Protein AF-A0AAQ3KSH5-F1 (afdb_monomer)

InterPro domains:
  IPR006564 Zinc finger, PMZ-type [SM00575] (109-136)
  IPR007527 Zinc finger, SWIM-type [PF04434] (90-127)
  IPR007527 Zinc finger, SWIM-type [PS50966] (93-134)

Sequence (208 aa):
MDSFKVLDPSLAWMEIDQGYGLTLISDQQKTRGKPSIDILEDIRRMLMARMQDKRELILKSNDTICPNIRKKLKENNKKIRYFHVTLAGNMKFEVQELDKTNVVNLMGRTCSCQHWDLFGIPCKHVISCISWLKEEPNQYIDNYSKRDAYLKTYELLLQPLTVKDTWPEVKGPHVLPPPVRRCSVGQRKKEEETCMKMIVERDYLEET

Mean predicted aligned error: 14.38 Å

Organism: NCBI:txid4628

Solvent-accessible surface area (backbone atoms only — not comparable to full-atom values): 12746 Å² total; per-residue (Å²): 141,79,84,78,73,80,73,66,69,71,67,68,54,54,79,78,41,82,78,56,61,60,56,55,57,57,49,58,61,74,48,68,86,58,59,72,67,58,51,51,50,51,52,49,53,53,51,38,52,49,48,49,53,57,46,50,57,53,68,74,42,90,58,74,46,40,68,70,57,53,50,50,47,55,55,29,64,64,61,34,80,71,49,49,78,45,80,77,52,92,61,26,32,42,34,32,53,83,95,42,78,38,49,33,29,65,79,78,54,38,36,70,82,44,50,26,61,74,66,36,42,66,39,45,67,49,46,42,53,33,56,72,72,70,52,68,70,76,77,66,42,41,69,74,60,23,38,70,45,48,50,62,74,54,59,78,71,74,75,87,79,76,63,77,92,74,57,79,86,74,96,64,85,80,85,71,77,78,83,81,72,81,67,56,84,79,53,51,63,58,51,53,55,50,51,52,50,54,51,56,56,50,56,58,65,75,77,111

pLDDT: mean 76.43, std 20.03, range [29.89, 97.12]

Nearest PDB structures (foldseek):
  6cn7-assembly4_G  TM=5.764E-01  e=2.149E+00  Klebsiella pneumoniae
  6cn7-assembly2_D  TM=5.689E-01  e=2.575E+00  Klebsiella pneumoniae
  6cn7-assembly2_B  TM=5.683E-01  e=2.906E+00  Klebsiella pneumoniae
  6cn7-assembly3_F  TM=5.527E-01  e=3.699E+00  Klebsiella pneumoniae
  4yom-assembly1_A  TM=5.152E-01  e=3.699E+00  Mus musculus

Foldseek 3Di:
DDPPPPPDPVVVVCVLCVPVVVVVVVVVVVCVPDDPVVVVVVVLVVVLVVLVVLLVQLVVDPDQFRPSLVVQLVVLVVQLPQWDWDDPDQQWIWIDDPPDIKIDRQVVQDIRVCPCVVQQRDGSRSSNSCVVVVHDSVVSHDPCRTSVVSCVVSVDGRDDDDDPVPDDDDPDDDDDDDPDDPDDPVVVVVVVVVVVVVVVVVVVVVVD

Structure (mmCIF, N/CA/C/O backbone):
data_AF-A0AAQ3KSH5-F1
#
_en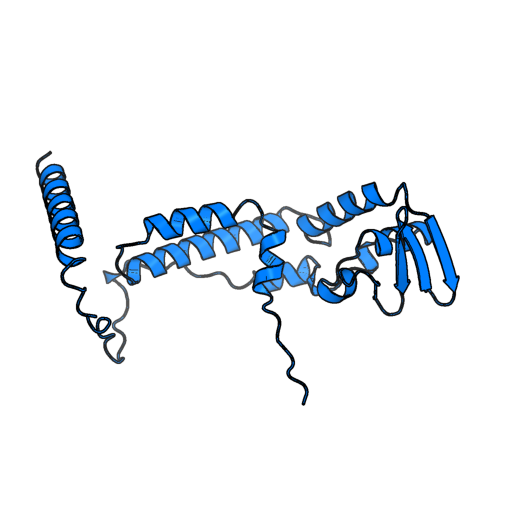try.id   AF-A0AAQ3KSH5-F1
#
loop_
_atom_site.group_PDB
_atom_site.id
_atom_site.type_symbol
_atom_site.label_atom_id
_atom_site.label_alt_id
_atom_site.label_comp_id
_atom_site.label_asym_id
_atom_site.label_entity_id
_atom_site.label_seq_id
_atom_site.pdbx_PDB_ins_code
_atom_site.Cartn_x
_atom_site.Cartn_y
_atom_site.Cartn_z
_atom_site.occupancy
_atom_site.B_iso_or_equiv
_atom_site.auth_seq_id
_atom_site.auth_comp_id
_atom_site.auth_asym_id
_atom_site.auth_atom_id
_atom_site.pdbx_PDB_model_num
ATOM 1 N N . MET A 1 1 ? -19.866 -24.172 -15.029 1.00 33.66 1 MET A N 1
ATOM 2 C CA . MET A 1 1 ? -18.740 -24.400 -14.106 1.00 33.66 1 MET A CA 1
ATOM 3 C C . MET A 1 1 ? -17.915 -23.140 -14.149 1.00 33.66 1 MET A C 1
ATOM 5 O O . MET A 1 1 ? -17.216 -22.976 -15.122 1.00 33.66 1 MET A O 1
ATOM 9 N N . ASP A 1 2 ? -18.090 -22.239 -13.188 1.00 30.06 2 ASP A N 1
ATOM 10 C CA . ASP A 1 2 ? -17.116 -21.185 -12.888 1.00 30.06 2 ASP A CA 1
ATOM 11 C C . ASP A 1 2 ? -17.418 -20.699 -11.476 1.00 30.06 2 ASP A C 1
ATOM 13 O O . ASP A 1 2 ? -18.191 -19.779 -11.220 1.00 30.06 2 ASP A O 1
ATOM 17 N N . SER A 1 3 ? -16.866 -21.444 -10.524 1.00 29.89 3 SER A N 1
ATOM 18 C CA . SER A 1 3 ? -16.818 -21.060 -9.126 1.00 29.89 3 SER A CA 1
ATOM 19 C C . SER A 1 3 ? -15.845 -19.889 -8.995 1.00 29.89 3 SER A C 1
ATOM 21 O O . SER A 1 3 ? -14.646 -20.098 -8.798 1.00 29.89 3 SER A O 1
ATOM 23 N N . PHE A 1 4 ? -16.357 -18.664 -9.110 1.00 30.22 4 PHE A N 1
ATOM 24 C CA . PHE A 1 4 ? -15.683 -17.471 -8.609 1.00 30.22 4 PHE A CA 1
ATOM 25 C C . PHE A 1 4 ? -15.472 -17.660 -7.105 1.00 30.22 4 PHE A C 1
ATOM 27 O O . PHE A 1 4 ? -16.358 -17.420 -6.285 1.00 30.22 4 PHE A O 1
ATOM 34 N N . LYS A 1 5 ? -14.293 -18.162 -6.734 1.00 34.97 5 LYS A N 1
ATOM 35 C CA . LYS A 1 5 ? -13.821 -18.092 -5.358 1.00 34.97 5 LYS A CA 1
ATOM 36 C C . LYS A 1 5 ? -13.561 -16.617 -5.088 1.00 34.97 5 LYS A C 1
ATOM 38 O O . LYS A 1 5 ? -12.536 -16.084 -5.500 1.00 34.97 5 LYS A O 1
ATOM 43 N N . VAL A 1 6 ? -14.518 -15.963 -4.436 1.00 34.19 6 VAL A N 1
ATOM 44 C CA . VAL A 1 6 ? -14.297 -14.691 -3.750 1.00 34.19 6 VAL A CA 1
ATOM 45 C C . VAL A 1 6 ? -13.235 -14.981 -2.693 1.00 34.19 6 VAL A C 1
ATOM 47 O O . VAL A 1 6 ? -13.531 -15.517 -1.628 1.00 34.19 6 VAL A O 1
ATOM 50 N N . LEU A 1 7 ? -11.971 -14.762 -3.052 1.00 36.25 7 LEU A N 1
ATOM 51 C CA . LEU A 1 7 ? -10.861 -14.840 -2.117 1.00 36.25 7 LEU A CA 1
ATOM 52 C C . LEU A 1 7 ? -11.009 -13.662 -1.160 1.00 36.25 7 LEU A C 1
ATOM 54 O O . LEU A 1 7 ? -11.034 -12.506 -1.577 1.00 36.25 7 LEU A O 1
ATOM 58 N N . ASP A 1 8 ? -11.188 -14.013 0.108 1.00 33.94 8 ASP A N 1
ATOM 59 C CA . ASP A 1 8 ? -11.454 -13.125 1.228 1.00 33.94 8 ASP A CA 1
ATOM 60 C C . ASP A 1 8 ? -10.460 -11.943 1.269 1.00 33.94 8 ASP A C 1
ATOM 62 O O . ASP A 1 8 ? -9.268 -12.146 1.534 1.00 33.94 8 ASP A O 1
ATOM 66 N N . PRO A 1 9 ? -10.929 -10.700 1.040 1.00 37.69 9 PRO A N 1
ATOM 67 C CA . PRO A 1 9 ? -10.100 -9.502 1.123 1.00 37.69 9 PRO A CA 1
ATOM 68 C C . PRO A 1 9 ? -9.451 -9.296 2.499 1.00 37.69 9 PRO A C 1
ATOM 70 O O . PRO A 1 9 ? -8.500 -8.522 2.601 1.00 37.69 9 PRO A O 1
ATOM 73 N N . SER A 1 10 ? -9.918 -9.974 3.557 1.00 36.38 10 SER A N 1
ATOM 74 C CA . SER A 1 10 ? -9.365 -9.862 4.913 1.00 36.38 10 SER A CA 1
ATOM 75 C C . SER A 1 10 ? -7.901 -10.318 5.019 1.00 36.38 10 SER A C 1
ATOM 77 O O . SER A 1 10 ? -7.138 -9.749 5.804 1.00 36.38 10 SER A O 1
ATOM 79 N N . LEU A 1 11 ? -7.471 -11.267 4.177 1.00 35.75 11 LEU A N 1
ATOM 80 C CA . LEU A 1 11 ? -6.109 -11.815 4.194 1.00 35.75 11 LEU A CA 1
ATOM 81 C C . LEU A 1 11 ? -5.071 -10.852 3.592 1.00 35.75 11 LEU A C 1
ATOM 83 O O . LEU A 1 11 ? -3.913 -10.857 4.002 1.00 35.75 11 LEU A O 1
ATOM 87 N N . ALA A 1 12 ? -5.487 -9.962 2.687 1.00 35.91 12 ALA A N 1
ATOM 88 C CA . ALA A 1 12 ? -4.621 -8.940 2.091 1.00 35.91 12 ALA A CA 1
ATOM 89 C C . ALA A 1 12 ? -4.289 -7.793 3.065 1.00 35.91 12 ALA A C 1
ATOM 91 O O . ALA A 1 12 ? -3.220 -7.182 2.987 1.00 35.91 12 ALA A O 1
ATOM 92 N N . TRP A 1 13 ? -5.187 -7.505 4.013 1.00 35.28 13 TRP A N 1
ATOM 93 C CA . TRP A 1 13 ? -4.980 -6.451 5.010 1.00 35.28 13 TRP A CA 1
ATOM 94 C C . TRP A 1 13 ? -4.009 -6.859 6.122 1.00 35.28 13 TRP A C 1
ATOM 96 O O . TRP A 1 13 ? -3.394 -5.987 6.740 1.00 35.28 13 TRP A O 1
ATOM 106 N N . MET A 1 14 ? -3.817 -8.163 6.350 1.00 33.12 14 MET A N 1
ATOM 107 C CA . MET A 1 14 ? -2.917 -8.671 7.391 1.00 33.12 14 MET A CA 1
ATOM 108 C C . MET A 1 14 ? -1.440 -8.336 7.126 1.00 33.12 14 MET A C 1
ATOM 110 O O . MET A 1 14 ? -0.701 -8.065 8.070 1.00 33.12 14 MET A O 1
ATOM 114 N N . GLU A 1 15 ? -1.001 -8.253 5.866 1.00 32.78 15 GLU A N 1
ATOM 115 C CA . GLU A 1 15 ? 0.404 -7.955 5.536 1.00 32.78 15 GLU A CA 1
ATOM 116 C C . GLU A 1 15 ? 0.782 -6.468 5.668 1.00 32.78 15 GLU A C 1
ATOM 118 O O . GLU A 1 15 ? 1.963 -6.122 5.657 1.00 32.78 15 GLU A O 1
ATOM 123 N N . ILE A 1 16 ? -0.198 -5.565 5.786 1.00 44.31 16 ILE A N 1
ATOM 124 C CA . ILE A 1 16 ? 0.034 -4.112 5.895 1.00 44.31 16 ILE A CA 1
ATOM 125 C C . ILE A 1 16 ? 0.037 -3.639 7.363 1.00 44.31 16 ILE A C 1
ATOM 127 O O . ILE A 1 16 ? 0.504 -2.537 7.649 1.00 44.31 16 ILE A O 1
ATOM 131 N N . ASP A 1 17 ? -0.410 -4.480 8.301 1.00 42.78 17 ASP A N 1
ATOM 132 C CA . ASP A 1 17 ? -0.664 -4.131 9.709 1.00 42.78 17 ASP A CA 1
ATOM 133 C C . ASP A 1 17 ? 0.160 -5.003 10.687 1.00 42.78 17 ASP A C 1
ATOM 135 O O . ASP A 1 17 ? -0.334 -5.426 11.733 1.00 42.78 17 ASP A O 1
ATOM 139 N N . GLN A 1 18 ? 1.439 -5.266 10.372 1.00 40.50 18 GLN A N 1
ATOM 140 C CA . GLN A 1 18 ? 2.325 -6.182 11.126 1.00 40.50 18 GLN A CA 1
ATOM 141 C C . GLN A 1 18 ? 2.498 -5.862 12.632 1.00 40.50 18 GLN A C 1
ATOM 143 O O . GLN A 1 18 ? 3.023 -6.695 13.364 1.00 40.50 18 GLN A O 1
ATOM 148 N N . GLY A 1 19 ? 2.036 -4.706 13.125 1.00 45.25 19 GLY A N 1
ATOM 149 C CA . GLY A 1 19 ? 2.044 -4.361 14.555 1.00 45.25 19 GLY A CA 1
ATOM 150 C C . GLY A 1 19 ? 0.750 -4.666 15.328 1.00 45.25 19 GLY A C 1
ATOM 151 O O . GLY A 1 19 ? 0.799 -4.778 16.547 1.00 45.25 19 GLY A O 1
ATOM 152 N N . TYR A 1 20 ? -0.398 -4.826 14.658 1.00 49.72 20 TYR A N 1
ATOM 153 C CA . TYR A 1 20 ? -1.720 -4.840 15.319 1.00 49.72 20 TYR A CA 1
ATOM 154 C C . TYR A 1 20 ? -2.395 -6.221 15.356 1.00 49.72 20 TYR A C 1
ATOM 156 O O . TYR A 1 20 ? -3.343 -6.434 16.108 1.00 49.72 20 TYR A O 1
ATOM 164 N N . GLY A 1 21 ? -1.916 -7.188 14.568 1.00 43.19 21 GLY A N 1
ATOM 165 C CA . GLY A 1 21 ? -2.408 -8.571 14.632 1.00 43.19 21 GLY A CA 1
ATOM 166 C C . GLY A 1 21 ? -2.037 -9.282 15.940 1.00 43.19 21 GLY A C 1
ATOM 167 O O . GLY A 1 21 ? -2.793 -10.117 16.427 1.00 43.19 21 GLY A O 1
ATOM 168 N N . LEU A 1 22 ? -0.902 -8.913 16.543 1.00 44.06 22 LEU A N 1
ATOM 169 C CA . LEU A 1 22 ? -0.414 -9.505 17.792 1.00 44.06 22 LEU A CA 1
ATOM 170 C C . LEU A 1 22 ? -1.217 -9.041 19.016 1.00 44.06 22 LEU A C 1
ATOM 172 O O . LEU A 1 22 ? -1.495 -9.861 19.888 1.00 44.06 22 LEU A O 1
ATOM 176 N N . THR A 1 23 ? -1.659 -7.777 19.052 1.00 47.28 23 THR A N 1
ATOM 177 C CA . THR A 1 23 ? -2.505 -7.253 20.139 1.00 47.28 23 THR A CA 1
ATOM 178 C C . THR A 1 23 ? -3.894 -7.893 20.132 1.00 47.28 23 THR A C 1
ATOM 180 O O . THR A 1 23 ? -4.409 -8.254 21.189 1.00 47.28 23 THR A O 1
ATOM 183 N N . LEU A 1 24 ? -4.457 -8.144 18.942 1.00 48.34 24 LEU A N 1
ATOM 184 C CA . LEU A 1 24 ? -5.747 -8.821 18.774 1.00 48.34 24 LEU A CA 1
ATOM 185 C C . LEU A 1 24 ? -5.728 -10.262 19.317 1.00 48.34 24 LEU A C 1
ATOM 187 O O . LEU A 1 24 ? -6.684 -10.699 19.952 1.00 48.34 24 LEU A O 1
ATOM 191 N N . ILE A 1 25 ? -4.636 -11.000 19.094 1.00 47.25 25 ILE A N 1
ATOM 192 C CA . ILE A 1 25 ? -4.493 -12.393 19.548 1.00 47.25 25 ILE A CA 1
ATOM 193 C C . ILE A 1 25 ? -4.274 -12.455 21.067 1.00 47.25 25 ILE A C 1
ATOM 195 O O . ILE A 1 25 ? -4.843 -13.323 21.732 1.00 47.25 25 ILE A O 1
ATOM 199 N N . SER A 1 26 ? -3.504 -11.523 21.642 1.00 48.56 26 SER A N 1
ATOM 200 C CA . SER A 1 26 ? -3.361 -11.420 23.101 1.00 48.56 26 SER A CA 1
ATOM 201 C C . SER A 1 26 ? -4.659 -10.990 23.798 1.00 48.56 26 SER A C 1
ATOM 203 O O . SER A 1 26 ? -4.972 -11.506 24.871 1.00 48.56 26 SER A O 1
ATOM 205 N N . ASP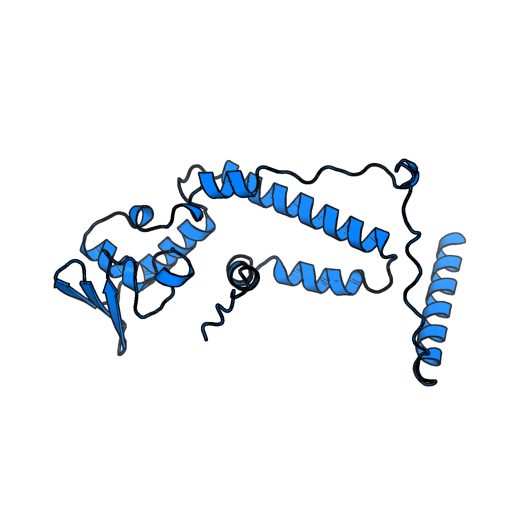 A 1 27 ? -5.465 -10.119 23.179 1.00 52.81 27 ASP A N 1
ATOM 206 C CA . ASP A 1 27 ? -6.772 -9.706 23.714 1.00 52.81 27 ASP A CA 1
ATOM 207 C C . ASP A 1 27 ? -7.837 -10.806 23.589 1.00 52.81 27 ASP A C 1
ATOM 209 O O . ASP A 1 27 ? -8.686 -10.968 24.471 1.00 52.81 27 ASP A O 1
ATOM 213 N N . GLN A 1 28 ? -7.761 -11.649 22.555 1.00 50.88 28 GLN A N 1
ATOM 214 C CA . GLN A 1 28 ? -8.621 -12.831 22.431 1.00 50.88 28 GLN A CA 1
ATOM 215 C C . GLN A 1 28 ? -8.419 -13.851 23.563 1.00 50.88 28 GLN A C 1
ATOM 217 O O . GLN A 1 28 ? -9.341 -14.598 23.890 1.00 50.88 28 GLN A O 1
ATOM 222 N N . GLN A 1 29 ? -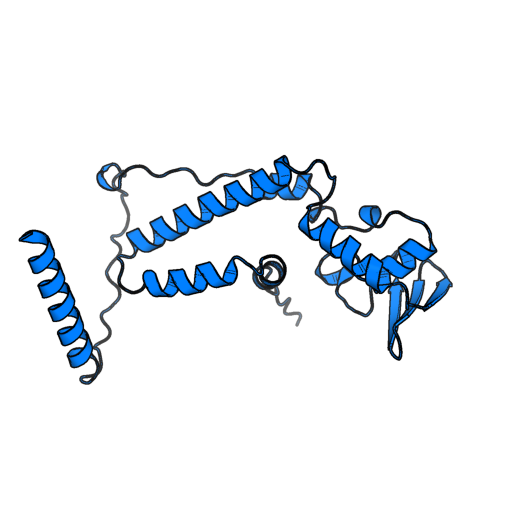7.243 -13.889 24.195 1.00 53.28 29 GLN A N 1
ATOM 223 C CA . GLN A 1 29 ? -7.013 -14.739 25.366 1.00 53.28 29 GLN A CA 1
ATOM 224 C C . GLN A 1 29 ? -7.569 -14.118 26.659 1.00 53.28 29 GLN A C 1
ATOM 226 O O . GLN A 1 29 ? -8.090 -14.856 27.491 1.00 53.28 29 GLN A O 1
ATOM 231 N N . LYS A 1 30 ? -7.556 -12.782 26.794 1.00 56.72 30 LYS A N 1
ATOM 232 C CA . LYS A 1 30 ? -8.154 -12.036 27.927 1.00 56.72 30 LYS A CA 1
ATOM 233 C C . LYS A 1 30 ? -9.686 -11.981 27.921 1.00 56.72 30 LYS A C 1
ATOM 235 O O . LYS A 1 30 ? -10.295 -11.646 28.933 1.00 56.72 30 LYS A O 1
ATOM 240 N N . THR A 1 31 ? -10.317 -12.264 26.787 1.00 50.72 31 THR A N 1
ATOM 241 C CA . THR A 1 31 ? -11.783 -12.230 26.624 1.00 50.72 31 THR A CA 1
ATOM 242 C C . THR A 1 31 ? -12.444 -13.590 26.861 1.00 50.72 31 THR A C 1
ATOM 244 O O . THR A 1 31 ? -13.669 -13.669 26.965 1.00 50.72 31 THR A O 1
ATOM 247 N N . ARG A 1 32 ? -11.656 -14.667 27.009 1.00 56.03 32 ARG A N 1
ATOM 248 C CA . ARG A 1 32 ? -12.167 -15.998 27.362 1.00 56.03 32 ARG A CA 1
ATOM 249 C C . ARG A 1 32 ? -12.718 -15.986 28.788 1.00 56.03 32 ARG A C 1
ATOM 251 O O . ARG A 1 32 ? -11.959 -15.879 29.741 1.00 56.03 32 ARG A O 1
ATOM 258 N N . GLY A 1 33 ? -14.040 -16.108 28.912 1.00 67.50 33 GLY A N 1
ATOM 259 C CA . GLY A 1 33 ? -14.755 -16.137 30.194 1.00 67.50 33 GLY A CA 1
ATOM 260 C C . GLY A 1 33 ? -15.587 -14.887 30.498 1.00 67.50 33 GLY A C 1
ATOM 261 O O . GLY A 1 33 ? -16.344 -14.902 31.463 1.00 67.50 33 GLY A O 1
ATOM 262 N N . LYS A 1 34 ? -15.506 -13.829 29.676 1.00 73.38 34 LYS A N 1
ATOM 263 C CA . LYS A 1 34 ? -16.374 -12.651 29.818 1.00 73.38 34 LYS A CA 1
ATOM 264 C C . LYS A 1 34 ? -17.789 -12.916 29.266 1.00 73.38 34 LYS A C 1
ATOM 266 O O . LYS A 1 34 ? -17.929 -13.668 28.297 1.00 73.38 34 LYS A O 1
ATOM 271 N N . PRO A 1 35 ? -18.836 -12.275 29.819 1.00 79.62 35 PRO A N 1
ATOM 272 C CA . PRO A 1 35 ? -20.157 -12.215 29.199 1.00 79.62 35 PRO A CA 1
ATOM 273 C C . PRO A 1 35 ? -20.091 -11.745 27.738 1.00 79.62 35 PRO A C 1
ATOM 275 O O . PRO A 1 35 ? -19.285 -10.885 27.384 1.00 79.62 35 PRO A O 1
ATOM 278 N N . SER A 1 36 ? -20.975 -12.266 26.881 1.00 80.81 36 SER A N 1
ATOM 279 C CA . SER A 1 36 ? -21.014 -11.927 25.445 1.00 80.81 36 SER A CA 1
ATOM 280 C C . SER A 1 36 ? -21.132 -10.424 25.183 1.00 80.81 36 SER A C 1
ATOM 282 O O . SER A 1 36 ? -20.516 -9.907 24.254 1.00 80.81 36 SER A O 1
ATOM 284 N N . ILE A 1 37 ? -21.894 -9.727 26.025 1.00 81.75 37 ILE A N 1
ATOM 285 C CA . ILE A 1 37 ? -22.102 -8.279 25.954 1.00 81.75 37 ILE A CA 1
ATOM 286 C C . ILE A 1 37 ? -20.775 -7.531 26.140 1.00 81.75 37 ILE A C 1
ATOM 288 O O . ILE A 1 37 ? -20.492 -6.609 25.381 1.00 81.75 37 ILE A O 1
ATOM 292 N N . ASP A 1 38 ? -19.932 -7.969 27.075 1.00 80.88 38 ASP A N 1
ATOM 293 C CA . ASP A 1 38 ? -18.655 -7.310 27.366 1.00 80.88 38 ASP A CA 1
ATOM 294 C C . ASP A 1 38 ? -17.639 -7.538 26.242 1.00 80.88 38 ASP A C 1
ATOM 296 O O . ASP A 1 38 ? -16.900 -6.629 25.877 1.00 80.88 38 ASP A O 1
ATOM 300 N N . ILE A 1 39 ? -17.648 -8.726 25.626 1.00 83.81 39 ILE A N 1
ATOM 301 C CA . ILE A 1 39 ? -16.810 -9.022 24.452 1.00 83.81 39 ILE A CA 1
ATOM 302 C C . ILE A 1 39 ? -17.199 -8.119 23.276 1.00 83.81 39 ILE A C 1
ATOM 304 O O . ILE A 1 39 ? -16.331 -7.567 22.601 1.00 83.81 39 ILE A O 1
ATOM 308 N N . LEU A 1 40 ? -18.500 -7.959 23.019 1.00 85.00 40 LEU A N 1
ATOM 309 C CA . LEU A 1 40 ? -18.988 -7.088 21.948 1.00 85.00 40 LEU A CA 1
ATOM 310 C C . LEU A 1 40 ? -18.638 -5.619 22.210 1.00 85.00 40 LEU A C 1
ATOM 312 O O . LEU A 1 40 ? -18.265 -4.905 21.279 1.00 85.00 40 LEU A O 1
ATOM 316 N N . GLU A 1 41 ? -18.711 -5.183 23.464 1.00 85.31 41 GLU A N 1
ATOM 317 C CA . GLU A 1 41 ? -18.337 -3.831 23.871 1.00 85.31 41 GLU A CA 1
ATOM 318 C C . GLU A 1 41 ? -16.823 -3.581 23.725 1.00 85.31 41 GLU A C 1
ATOM 320 O O . GLU A 1 41 ? -16.421 -2.541 23.198 1.00 85.31 41 GLU A O 1
ATOM 325 N N . ASP A 1 42 ? -15.980 -4.553 24.087 1.00 83.06 42 ASP A N 1
ATOM 326 C CA . ASP A 1 42 ? -14.530 -4.505 23.857 1.00 83.06 42 ASP A CA 1
ATOM 327 C C . ASP A 1 42 ? -14.208 -4.429 22.351 1.00 83.06 42 ASP A C 1
ATOM 329 O O . ASP A 1 42 ? -13.433 -3.571 21.917 1.00 83.06 42 ASP A O 1
ATOM 333 N N . ILE A 1 43 ? -14.859 -5.260 21.523 1.00 85.69 43 ILE A N 1
ATOM 334 C CA . ILE A 1 43 ? -14.710 -5.227 20.057 1.00 85.69 43 ILE A CA 1
ATOM 335 C C . ILE A 1 43 ? -15.123 -3.861 19.504 1.00 85.69 43 ILE A C 1
ATOM 337 O O . ILE A 1 43 ? -14.410 -3.291 18.676 1.00 85.69 43 ILE A O 1
ATOM 341 N N . ARG A 1 44 ? -16.249 -3.307 19.967 1.00 87.75 44 ARG A N 1
ATOM 342 C CA . ARG A 1 44 ? -16.730 -1.987 19.547 1.00 87.75 44 ARG A CA 1
ATOM 343 C C . ARG A 1 44 ? -15.708 -0.897 19.868 1.00 87.75 44 ARG A C 1
ATOM 345 O O . ARG A 1 44 ? -15.397 -0.092 18.992 1.00 87.75 44 ARG A O 1
ATOM 352 N N . ARG A 1 45 ? -15.154 -0.882 21.087 1.00 85.31 45 ARG A N 1
ATOM 353 C CA . ARG A 1 45 ? -14.114 0.076 21.517 1.00 85.31 45 ARG A CA 1
ATOM 354 C C . ARG A 1 45 ? -12.848 -0.037 20.683 1.00 85.31 45 ARG A C 1
ATOM 356 O O . ARG A 1 45 ? -12.343 0.977 20.204 1.00 85.31 45 ARG A O 1
ATOM 363 N N . MET A 1 46 ? -12.388 -1.259 20.450 1.00 85.56 46 MET A N 1
ATOM 364 C CA . MET A 1 46 ? -11.230 -1.532 19.606 1.00 85.56 46 MET A CA 1
ATOM 365 C C . MET A 1 46 ? -11.448 -1.036 18.170 1.00 85.56 46 MET A C 1
ATOM 367 O O . MET A 1 46 ? -10.575 -0.380 17.604 1.00 85.56 46 MET A O 1
ATOM 371 N N . LEU A 1 47 ? -12.610 -1.320 17.574 1.00 88.00 47 LEU A N 1
ATOM 372 C CA . LEU A 1 47 ? -12.931 -0.876 16.217 1.00 88.00 47 LEU A CA 1
ATOM 373 C C . LEU A 1 47 ? -13.055 0.647 16.124 1.00 88.00 47 LEU A C 1
ATOM 375 O O . LEU A 1 47 ? -12.514 1.224 15.185 1.00 88.00 47 LEU A O 1
ATOM 379 N N . MET A 1 48 ? -13.701 1.300 17.096 1.00 88.19 48 MET A N 1
ATOM 380 C CA . MET A 1 48 ? -13.770 2.765 17.175 1.00 88.19 48 MET A CA 1
ATOM 381 C C . MET A 1 48 ? -12.377 3.396 17.202 1.00 88.19 48 MET A C 1
ATOM 383 O O . MET A 1 48 ? -12.082 4.248 16.365 1.00 88.19 48 MET A O 1
ATOM 387 N N . ALA A 1 49 ? -11.518 2.955 18.128 1.00 87.50 49 ALA A N 1
ATOM 388 C CA . ALA A 1 49 ? -10.152 3.458 18.247 1.00 87.50 49 ALA A CA 1
ATOM 389 C C . ALA A 1 49 ? -9.380 3.243 16.938 1.00 87.50 49 ALA A C 1
ATOM 391 O O . ALA A 1 49 ? -8.804 4.177 16.389 1.00 87.50 49 ALA A O 1
ATOM 392 N N . ARG A 1 50 ? -9.479 2.042 16.353 1.00 86.38 50 ARG A N 1
ATOM 393 C CA . ARG A 1 50 ? -8.822 1.718 15.083 1.00 86.38 50 ARG A CA 1
ATOM 394 C C . ARG A 1 50 ? -9.294 2.608 13.934 1.00 86.38 50 ARG A C 1
ATOM 396 O O . ARG A 1 50 ? -8.465 3.074 13.158 1.00 86.38 50 ARG A O 1
ATOM 403 N N . MET A 1 51 ? -10.601 2.825 13.786 1.00 88.00 51 MET A N 1
ATOM 404 C CA . MET A 1 51 ? -11.142 3.697 12.737 1.00 88.00 51 MET A CA 1
ATOM 405 C C . MET A 1 51 ? -10.639 5.133 12.899 1.00 88.00 51 MET A C 1
ATOM 407 O O . MET A 1 51 ? -10.229 5.749 11.913 1.00 88.00 51 MET A O 1
ATOM 411 N N . GLN A 1 52 ? -10.608 5.635 14.136 1.00 88.00 52 GLN A N 1
ATOM 412 C CA . GLN A 1 52 ? -10.099 6.967 14.442 1.00 88.00 52 GLN A CA 1
ATOM 413 C C . GLN A 1 52 ? -8.602 7.093 14.127 1.00 88.00 52 GLN A C 1
ATOM 415 O O . GLN A 1 52 ? -8.214 8.025 13.423 1.00 88.00 52 GLN A O 1
ATOM 420 N N . ASP A 1 53 ? -7.777 6.134 14.552 1.00 87.50 53 ASP A N 1
ATOM 421 C CA . ASP A 1 53 ? -6.333 6.122 14.286 1.00 87.50 53 ASP A CA 1
ATOM 422 C C . ASP A 1 53 ? -6.034 6.102 12.780 1.00 87.50 53 ASP A C 1
ATOM 424 O O . ASP A 1 53 ? -5.193 6.855 12.282 1.00 87.50 53 ASP A O 1
ATOM 428 N N . LYS A 1 54 ? -6.747 5.257 12.018 1.00 86.06 54 LYS A N 1
ATOM 429 C CA . LYS A 1 54 ? -6.587 5.174 10.557 1.00 86.06 54 LYS A CA 1
ATOM 430 C C . LYS A 1 54 ? -6.986 6.479 9.865 1.00 86.06 54 LYS A C 1
ATOM 432 O O . LYS A 1 54 ? -6.301 6.905 8.934 1.00 86.06 54 LYS A O 1
ATOM 437 N N . ARG A 1 55 ? -8.057 7.135 10.318 1.00 86.81 55 ARG A N 1
ATOM 438 C CA . ARG A 1 55 ? -8.487 8.437 9.790 1.00 86.81 55 ARG A CA 1
ATOM 439 C C . ARG A 1 55 ? -7.470 9.527 10.107 1.00 86.81 55 ARG A C 1
ATOM 441 O O . ARG A 1 55 ? -7.078 10.274 9.212 1.00 86.81 55 ARG A O 1
ATOM 448 N N . GLU A 1 56 ? -7.009 9.596 11.351 1.00 88.06 56 GLU A N 1
ATOM 449 C CA . GLU A 1 56 ? -6.031 10.590 11.785 1.00 88.06 56 GLU A CA 1
ATOM 450 C C . GLU A 1 56 ? -4.703 10.446 11.025 1.00 88.06 56 GLU A C 1
ATOM 452 O O . GLU A 1 56 ? -4.144 11.445 10.571 1.00 88.06 56 GLU A O 1
ATOM 457 N N . LEU A 1 57 ? -4.242 9.212 10.791 1.00 86.56 57 LEU A N 1
ATOM 458 C CA . LEU A 1 57 ? -3.046 8.925 9.994 1.00 86.56 57 LEU A CA 1
ATOM 459 C C . LEU A 1 57 ? -3.111 9.561 8.596 1.00 86.56 57 LEU A C 1
ATOM 461 O O . LEU A 1 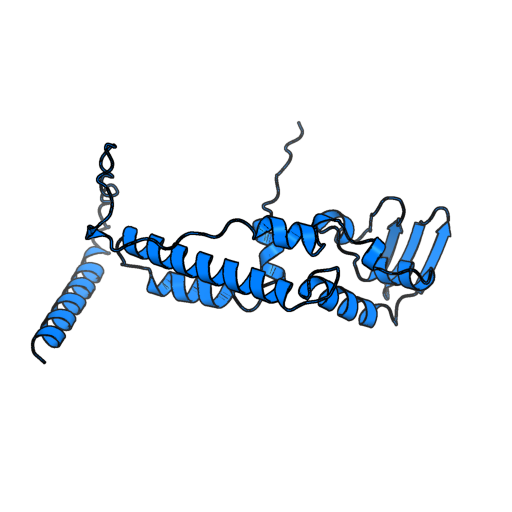57 ? -2.126 10.130 8.124 1.00 86.56 57 LEU A O 1
ATOM 465 N N . ILE A 1 58 ? -4.267 9.475 7.935 1.00 86.69 58 ILE A N 1
ATOM 466 C CA . ILE A 1 58 ? -4.458 10.016 6.586 1.00 86.69 58 ILE A CA 1
ATOM 467 C C . ILE A 1 58 ? -4.683 11.527 6.589 1.00 86.69 58 ILE A C 1
ATOM 469 O O . ILE A 1 58 ? -4.231 12.213 5.669 1.00 86.69 58 ILE A O 1
ATOM 473 N N . LEU A 1 59 ? -5.346 12.062 7.614 1.00 86.75 59 LEU A N 1
ATOM 474 C CA . LEU A 1 59 ? -5.511 13.507 7.774 1.00 86.75 59 LEU A CA 1
ATOM 475 C C . LEU A 1 59 ? -4.172 14.204 8.037 1.00 86.75 59 LEU A C 1
ATOM 477 O O . LEU A 1 59 ? -3.930 15.261 7.464 1.00 86.75 59 L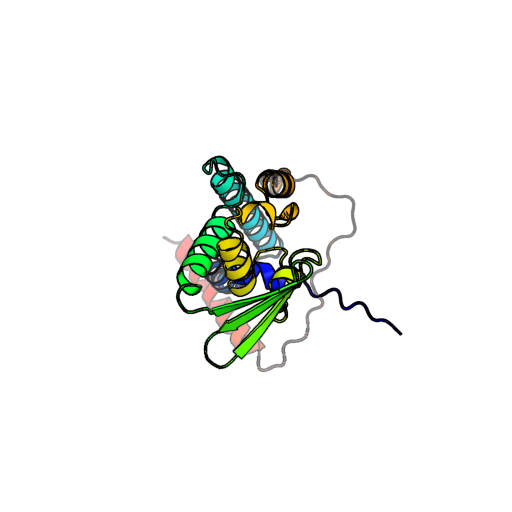EU A O 1
ATOM 481 N N . LYS A 1 60 ? -3.283 13.586 8.826 1.00 87.75 60 LYS A N 1
ATOM 482 C CA . LYS A 1 60 ? -1.913 14.071 9.068 1.00 87.75 60 LYS A CA 1
ATOM 483 C C . LYS A 1 60 ? -1.037 14.031 7.812 1.00 87.75 60 LYS A C 1
ATOM 485 O O . LYS A 1 60 ? -0.072 14.785 7.714 1.00 87.75 60 LYS A O 1
ATOM 490 N N . SER A 1 61 ? -1.340 13.152 6.856 1.00 83.62 61 SER A N 1
ATOM 491 C CA . SER A 1 61 ? -0.599 13.057 5.597 1.00 83.62 61 SER A CA 1
ATOM 492 C C . SER A 1 61 ? -1.159 13.998 4.522 1.00 83.62 61 SER A C 1
ATOM 494 O O . SER A 1 61 ? -2.351 13.962 4.217 1.00 83.62 61 SER A O 1
ATOM 496 N N . ASN A 1 62 ? -0.281 14.786 3.896 1.00 82.50 62 ASN A N 1
ATOM 497 C CA . ASN A 1 62 ? -0.616 15.671 2.767 1.00 82.50 62 ASN A CA 1
ATOM 498 C C . ASN A 1 62 ? -0.415 15.009 1.389 1.00 82.50 62 ASN A C 1
ATOM 500 O O . ASN A 1 62 ? -0.579 15.654 0.357 1.00 82.50 62 ASN A O 1
ATOM 504 N N . ASP A 1 63 ? -0.048 13.728 1.359 1.00 84.19 63 ASP A N 1
ATOM 505 C CA . ASP A 1 63 ? 0.197 12.986 0.123 1.00 84.19 63 ASP A CA 1
ATOM 506 C C . ASP A 1 63 ? -1.113 12.590 -0.577 1.00 84.19 63 ASP A C 1
ATOM 508 O O . ASP A 1 63 ? -2.125 12.305 0.055 1.00 84.19 63 ASP A O 1
ATOM 512 N N . THR A 1 64 ? -1.074 12.462 -1.905 1.00 87.06 64 THR A N 1
ATOM 513 C CA . THR A 1 64 ? -2.205 11.964 -2.716 1.00 87.06 64 THR A CA 1
ATOM 514 C C . THR A 1 64 ? -2.517 10.476 -2.500 1.00 87.06 64 THR A C 1
ATOM 516 O O . THR A 1 64 ? -3.592 9.991 -2.862 1.00 87.06 64 THR A O 1
ATOM 519 N N . ILE A 1 65 ? -1.576 9.733 -1.917 1.00 88.81 65 ILE A N 1
ATOM 520 C CA . ILE A 1 65 ? -1.608 8.278 -1.741 1.00 88.81 65 ILE A CA 1
ATOM 521 C C . ILE A 1 65 ? -1.372 7.956 -0.268 1.00 88.81 65 ILE A C 1
ATOM 523 O O . ILE A 1 65 ? -0.634 8.663 0.417 1.00 88.81 65 ILE A O 1
ATOM 527 N N . CYS A 1 66 ? -1.954 6.856 0.211 1.00 86.94 66 CYS A N 1
ATOM 528 C CA . CYS A 1 66 ? -1.796 6.414 1.592 1.00 86.94 66 CYS A CA 1
ATOM 529 C C . CYS A 1 66 ? -0.308 6.223 1.986 1.00 86.94 66 CYS A C 1
ATOM 531 O O . CYS A 1 66 ? 0.457 5.619 1.220 1.00 86.94 66 CYS A O 1
ATOM 533 N N . PRO A 1 67 ? 0.110 6.627 3.205 1.00 87.44 67 PRO A N 1
ATOM 534 C CA . PRO A 1 67 ? 1.503 6.554 3.661 1.00 87.44 67 PRO A CA 1
ATOM 535 C C . PRO A 1 67 ? 2.132 5.159 3.561 1.00 87.44 67 PRO A C 1
ATOM 537 O O . PRO A 1 67 ? 3.286 5.020 3.154 1.00 87.44 67 PRO A O 1
ATOM 540 N N . ASN A 1 68 ? 1.369 4.106 3.869 1.00 87.69 68 ASN A N 1
ATOM 541 C CA . ASN A 1 68 ? 1.856 2.725 3.792 1.00 87.69 68 ASN A CA 1
ATOM 542 C C . ASN A 1 68 ? 2.190 2.314 2.353 1.00 87.69 68 ASN A C 1
ATOM 544 O O . ASN A 1 68 ? 3.200 1.653 2.109 1.00 87.69 68 ASN A O 1
ATOM 548 N N . ILE A 1 69 ? 1.375 2.746 1.391 1.00 89.69 69 ILE A N 1
ATOM 549 C CA . ILE A 1 69 ? 1.589 2.467 -0.032 1.00 89.69 69 ILE A CA 1
ATOM 550 C C . ILE A 1 69 ? 2.789 3.273 -0.529 1.00 89.69 69 ILE A C 1
ATOM 552 O O . ILE A 1 69 ? 3.686 2.713 -1.153 1.00 89.69 69 ILE A O 1
ATOM 556 N N . ARG A 1 70 ? 2.887 4.557 -0.154 1.00 90.75 70 ARG A N 1
ATOM 557 C CA . ARG A 1 70 ? 4.067 5.394 -0.424 1.00 90.75 70 ARG A CA 1
ATOM 558 C C . ARG A 1 70 ? 5.353 4.743 0.090 1.00 90.75 70 ARG A C 1
ATOM 560 O O . ARG A 1 70 ? 6.357 4.726 -0.623 1.00 90.75 70 ARG A O 1
ATOM 567 N N . LYS A 1 71 ? 5.333 4.202 1.311 1.00 91.56 71 LYS A N 1
ATOM 568 C CA . LYS A 1 71 ? 6.468 3.486 1.907 1.00 91.56 71 LYS A CA 1
ATOM 569 C C . LYS A 1 71 ? 6.831 2.241 1.092 1.00 91.56 71 LYS A C 1
ATOM 571 O O . LYS A 1 71 ? 7.990 2.113 0.703 1.00 91.56 71 LYS A O 1
ATOM 576 N N . LYS A 1 72 ? 5.851 1.397 0.743 1.00 91.81 72 LYS A N 1
ATOM 577 C CA . LYS A 1 72 ? 6.059 0.210 -0.109 1.00 91.81 72 LYS A CA 1
ATOM 578 C C . LYS A 1 72 ? 6.661 0.563 -1.472 1.00 91.81 72 LYS A C 1
ATOM 580 O O . LYS A 1 72 ? 7.595 -0.099 -1.918 1.00 91.81 72 LYS A O 1
ATOM 585 N N . LEU A 1 73 ? 6.189 1.630 -2.118 1.00 92.81 73 LEU A N 1
ATOM 586 C CA . LEU A 1 73 ? 6.750 2.094 -3.392 1.00 92.81 73 LEU A CA 1
ATOM 587 C C . LEU A 1 73 ? 8.211 2.524 -3.242 1.00 92.81 73 LEU A C 1
ATOM 589 O O . LEU A 1 73 ? 9.048 2.126 -4.048 1.00 92.81 73 LEU A O 1
ATOM 593 N N 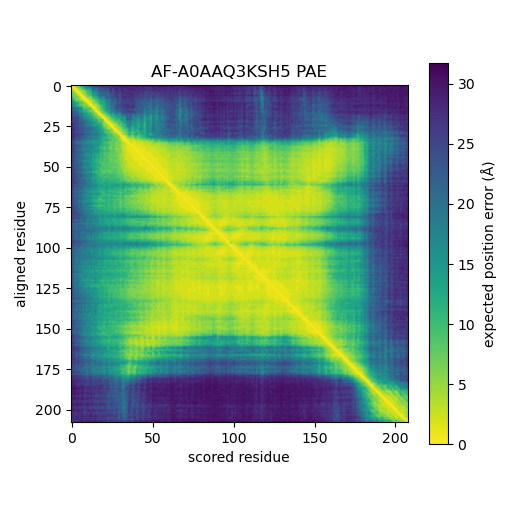. LYS A 1 74 ? 8.543 3.280 -2.186 1.00 92.94 74 LYS A N 1
ATOM 594 C CA . LYS A 1 74 ? 9.931 3.676 -1.890 1.00 92.94 74 LYS A CA 1
ATOM 595 C C . LYS A 1 74 ? 10.829 2.463 -1.642 1.00 92.94 74 LYS A C 1
ATOM 597 O O . LYS A 1 74 ? 11.962 2.443 -2.110 1.00 92.94 74 LYS A O 1
ATOM 602 N N . GLU A 1 75 ? 10.344 1.459 -0.918 1.00 93.69 75 GLU A N 1
ATOM 603 C CA . GLU A 1 75 ? 11.080 0.214 -0.674 1.00 93.69 75 GLU A CA 1
ATOM 604 C C . GLU A 1 75 ? 11.305 -0.579 -1.960 1.00 93.69 75 GLU A C 1
ATOM 606 O O . GLU A 1 75 ? 12.420 -1.028 -2.219 1.00 93.69 75 GLU A O 1
ATOM 611 N N . ASN A 1 76 ? 10.280 -0.707 -2.800 1.00 93.12 76 ASN A N 1
ATOM 612 C CA . ASN A 1 76 ? 10.412 -1.381 -4.085 1.00 93.12 76 ASN A CA 1
ATOM 613 C C . ASN A 1 76 ? 11.361 -0.625 -5.023 1.00 93.12 76 ASN A C 1
ATOM 615 O O . ASN A 1 76 ? 12.199 -1.256 -5.659 1.00 93.12 76 ASN A O 1
ATOM 619 N N . ASN A 1 77 ? 11.324 0.709 -5.027 1.00 93.12 77 ASN A N 1
ATOM 620 C CA . ASN A 1 77 ? 12.241 1.542 -5.808 1.00 93.12 77 ASN A CA 1
ATOM 621 C C . ASN A 1 77 ? 13.714 1.403 -5.372 1.00 93.12 77 ASN A C 1
ATOM 623 O O . ASN A 1 77 ? 14.630 1.666 -6.141 1.00 93.12 77 ASN A O 1
ATOM 627 N N . LYS A 1 78 ? 13.992 0.957 -4.142 1.00 93.12 78 LYS A N 1
ATOM 628 C CA . LYS A 1 78 ? 15.371 0.623 -3.742 1.00 93.12 78 LYS A CA 1
ATOM 629 C C . LYS A 1 78 ? 15.849 -0.693 -4.361 1.00 93.12 78 LYS A C 1
ATOM 631 O O . LYS A 1 78 ? 17.043 -0.836 -4.606 1.00 93.12 78 LYS A O 1
ATOM 636 N N . LYS A 1 79 ? 14.934 -1.633 -4.618 1.00 90.69 79 LYS A N 1
ATOM 637 C CA . LYS A 1 79 ? 15.238 -2.987 -5.114 1.00 90.69 79 LYS A CA 1
ATOM 638 C C . LYS A 1 79 ? 15.538 -3.017 -6.612 1.00 90.69 79 LYS A C 1
ATOM 640 O O . LYS A 1 79 ? 16.323 -3.853 -7.040 1.00 90.69 79 LYS A O 1
ATOM 645 N N . ILE A 1 80 ? 14.973 -2.090 -7.390 1.00 92.81 80 ILE A N 1
ATOM 646 C CA . ILE A 1 80 ? 15.097 -2.097 -8.859 1.00 92.81 80 ILE A CA 1
ATOM 647 C C . ILE A 1 80 ? 16.517 -1.851 -9.380 1.00 92.81 80 ILE A C 1
ATOM 649 O O . ILE A 1 80 ? 16.768 -2.050 -10.561 1.00 92.81 80 ILE A O 1
ATOM 653 N N . ARG A 1 81 ? 17.451 -1.413 -8.525 1.00 88.00 81 ARG A N 1
ATOM 654 C CA . ARG A 1 81 ? 18.829 -1.053 -8.912 1.00 88.00 81 ARG A CA 1
ATOM 655 C C . ARG A 1 81 ? 19.581 -2.174 -9.630 1.00 88.00 81 ARG A C 1
ATOM 657 O O . ARG A 1 81 ? 20.500 -1.885 -10.383 1.00 88.00 81 ARG A O 1
ATOM 664 N N . TYR A 1 82 ? 19.205 -3.422 -9.372 1.00 87.44 82 TYR A N 1
ATOM 665 C CA . TYR A 1 82 ? 19.853 -4.613 -9.921 1.00 87.44 82 TYR A CA 1
ATOM 666 C C . TYR A 1 82 ? 19.033 -5.275 -11.033 1.00 87.44 82 TYR A C 1
ATOM 668 O O . TYR A 1 82 ? 19.296 -6.423 -11.379 1.00 87.44 82 TYR A O 1
ATOM 676 N N . PHE A 1 83 ? 17.994 -4.604 -11.537 1.00 93.88 83 PHE A N 1
ATOM 677 C CA . PHE A 1 83 ? 17.110 -5.170 -12.550 1.00 93.88 83 PHE A CA 1
ATOM 678 C C . PHE A 1 83 ? 17.516 -4.688 -13.933 1.00 93.88 83 PHE A C 1
ATOM 680 O O . PHE A 1 83 ? 17.786 -3.503 -14.133 1.00 93.88 83 PHE A O 1
ATOM 687 N N . HIS A 1 84 ? 17.506 -5.607 -14.893 1.00 94.50 84 HIS A N 1
ATOM 688 C CA . HIS A 1 84 ? 17.683 -5.274 -16.298 1.00 94.50 84 HIS A CA 1
ATOM 689 C C . HIS A 1 84 ? 16.317 -5.248 -16.981 1.00 94.50 84 HIS A C 1
ATOM 691 O O . HIS A 1 84 ? 15.549 -6.203 -16.871 1.00 94.50 84 HIS A O 1
ATOM 697 N N . VAL A 1 85 ? 15.999 -4.149 -17.663 1.00 96.06 85 VAL A N 1
ATOM 698 C CA . VAL A 1 85 ? 14.705 -3.947 -18.324 1.00 96.06 85 VAL A CA 1
ATOM 699 C C . VAL A 1 85 ? 14.915 -3.879 -19.830 1.00 96.06 85 VAL A C 1
ATOM 701 O O . VAL A 1 85 ? 15.645 -3.018 -20.317 1.00 96.06 85 VAL A O 1
ATOM 704 N N . THR A 1 86 ? 14.229 -4.754 -20.558 1.00 96.00 86 THR A N 1
ATOM 705 C CA . THR A 1 86 ? 14.212 -4.796 -22.023 1.00 96.00 86 THR A CA 1
ATOM 706 C C . THR A 1 86 ? 12.804 -4.485 -22.524 1.00 96.00 86 THR A C 1
ATOM 708 O O . THR A 1 86 ? 11.828 -5.099 -22.091 1.00 96.00 86 THR A O 1
ATOM 711 N N . LEU A 1 87 ? 12.672 -3.525 -23.440 1.00 95.69 87 LEU A N 1
ATOM 712 C CA . LEU A 1 87 ? 11.394 -3.186 -24.066 1.00 95.69 87 LEU A CA 1
ATOM 713 C C . LEU A 1 87 ? 11.116 -4.145 -25.233 1.00 95.69 87 LEU A C 1
ATOM 715 O O . LEU A 1 87 ? 11.871 -4.172 -26.200 1.00 95.69 87 LEU A O 1
ATOM 719 N N . ALA A 1 88 ? 10.007 -4.884 -25.166 1.00 91.94 88 ALA A N 1
ATOM 720 C CA . ALA A 1 88 ? 9.550 -5.756 -26.253 1.00 91.94 88 ALA A CA 1
ATOM 721 C C . ALA A 1 88 ? 8.658 -5.017 -27.277 1.00 91.94 88 ALA A C 1
ATOM 723 O O . ALA A 1 88 ? 8.453 -5.503 -28.386 1.00 91.94 88 ALA A O 1
ATOM 724 N N . GLY A 1 89 ? 8.120 -3.847 -26.908 1.00 90.25 89 GLY A N 1
ATOM 725 C CA . GLY A 1 89 ? 7.181 -3.054 -27.712 1.00 90.25 89 GLY A CA 1
ATOM 726 C C . GLY A 1 89 ? 5.764 -3.042 -27.126 1.00 90.25 89 GLY A C 1
ATOM 727 O O . GLY A 1 89 ? 5.436 -3.839 -26.251 1.00 90.25 89 GLY A O 1
ATOM 728 N N . ASN A 1 90 ? 4.913 -2.111 -27.576 1.00 90.94 90 ASN A N 1
ATOM 729 C CA . ASN A 1 90 ? 3.524 -1.954 -27.104 1.00 90.94 90 ASN A CA 1
ATOM 730 C C . ASN A 1 90 ? 3.383 -1.870 -25.570 1.00 90.94 90 ASN A C 1
ATOM 732 O O . ASN A 1 90 ? 2.488 -2.485 -24.992 1.00 90.94 90 ASN A O 1
ATOM 736 N N . MET A 1 91 ? 4.286 -1.141 -24.902 1.00 91.94 91 MET A N 1
ATOM 737 C CA . MET A 1 91 ? 4.334 -1.030 -23.434 1.00 91.94 91 MET A CA 1
ATOM 738 C C . MET A 1 91 ? 4.470 -2.380 -22.696 1.00 91.94 91 MET A C 1
ATOM 740 O O . MET A 1 91 ? 4.096 -2.499 -21.524 1.00 91.94 91 MET A O 1
ATOM 744 N N . LYS A 1 92 ? 5.012 -3.400 -23.376 1.00 95.75 92 LYS A N 1
ATOM 745 C CA . LYS A 1 92 ? 5.412 -4.678 -22.786 1.00 95.75 92 LYS A CA 1
ATOM 746 C C . LYS A 1 92 ? 6.916 -4.713 -22.573 1.00 95.75 92 LYS A C 1
ATOM 748 O O . LYS A 1 92 ? 7.695 -4.344 -23.453 1.00 95.75 92 LYS A O 1
ATOM 753 N N . PHE A 1 93 ? 7.304 -5.203 -21.411 1.00 96.75 93 PHE A N 1
ATOM 754 C CA . PHE A 1 93 ? 8.678 -5.239 -20.954 1.00 96.75 93 PHE A CA 1
ATOM 755 C C . PHE A 1 93 ? 9.016 -6.621 -20.425 1.00 96.75 93 PHE A C 1
ATOM 757 O O . PHE A 1 93 ? 8.192 -7.287 -19.795 1.00 96.75 93 PHE A O 1
ATOM 764 N N . GLU A 1 94 ? 10.260 -7.003 -20.641 1.00 96.56 94 GLU A N 1
ATOM 765 C CA . GLU A 1 94 ? 10.904 -8.099 -19.949 1.00 96.56 94 GLU A CA 1
ATOM 766 C C . GLU A 1 94 ? 11.818 -7.513 -18.871 1.00 96.56 94 GLU A C 1
ATOM 768 O O . GLU A 1 94 ? 12.650 -6.647 -19.141 1.00 96.56 94 GLU A O 1
ATOM 773 N N . VAL A 1 95 ? 11.625 -7.955 -17.633 1.00 96.56 95 VAL A N 1
ATOM 774 C CA . VAL A 1 95 ? 12.401 -7.526 -16.470 1.00 96.56 95 VAL A CA 1
ATOM 775 C C . VAL A 1 95 ? 13.158 -8.723 -15.931 1.00 96.56 95 VAL A C 1
ATOM 777 O O . VAL A 1 95 ? 12.556 -9.673 -15.429 1.00 96.56 95 VAL A O 1
ATOM 780 N N . GLN A 1 96 ? 14.480 -8.659 -15.994 1.00 95.88 96 GLN A N 1
ATOM 781 C CA . GLN A 1 96 ? 15.358 -9.667 -15.429 1.00 95.88 96 GLN A CA 1
ATOM 782 C C . GLN A 1 96 ? 15.732 -9.288 -13.994 1.00 95.88 96 GLN A C 1
ATOM 784 O O . GLN A 1 96 ? 16.350 -8.254 -13.733 1.00 95.88 96 GLN A O 1
ATOM 789 N N . GLU A 1 97 ? 15.340 -10.149 -13.062 1.00 93.38 97 GLU A N 1
ATOM 790 C CA . GLU A 1 97 ? 15.718 -10.129 -11.656 1.00 93.38 97 GLU A CA 1
ATOM 791 C C . GLU A 1 97 ? 16.609 -11.348 -11.392 1.00 93.38 97 GLU A C 1
ATOM 793 O O . GLU A 1 97 ? 16.105 -12.453 -11.180 1.00 93.38 97 GLU A O 1
ATOM 798 N N . LEU A 1 98 ? 17.931 -11.146 -11.399 1.00 88.06 98 LEU A N 1
ATOM 799 C CA . LEU A 1 98 ? 18.918 -12.229 -11.279 1.00 88.06 98 LEU A CA 1
ATOM 800 C C . LEU A 1 98 ? 18.667 -13.315 -12.351 1.00 88.06 98 LEU A C 1
ATOM 802 O O . LEU A 1 98 ? 18.725 -13.020 -13.546 1.00 88.06 98 LEU A O 1
ATOM 806 N N . ASP A 1 99 ? 18.324 -14.534 -11.929 1.00 89.19 99 ASP A N 1
ATOM 807 C CA . ASP A 1 99 ? 18.052 -15.685 -12.802 1.00 89.19 99 ASP A CA 1
ATOM 808 C C . ASP A 1 99 ? 16.575 -15.807 -13.218 1.00 89.19 99 ASP A C 1
ATOM 810 O O . ASP A 1 99 ? 16.179 -16.783 -13.854 1.00 89.19 99 ASP A O 1
ATOM 814 N N . LYS A 1 100 ? 15.719 -14.854 -12.828 1.00 92.06 100 LYS A N 1
ATOM 815 C CA . LYS A 1 100 ? 14.280 -14.884 -13.120 1.00 92.06 100 LYS A CA 1
ATOM 816 C C . LYS A 1 100 ? 13.898 -13.760 -14.064 1.00 92.06 100 LYS A C 1
ATOM 818 O O . LYS A 1 100 ? 14.135 -12.590 -13.774 1.00 92.06 100 LYS A O 1
ATOM 823 N N . THR A 1 101 ? 13.212 -14.102 -15.145 1.00 94.62 101 THR A N 1
ATOM 824 C CA . THR A 1 101 ? 12.594 -13.128 -16.043 1.00 94.62 101 THR A CA 1
ATOM 825 C C . THR A 1 101 ? 11.118 -12.970 -15.701 1.00 94.62 101 THR A C 1
ATOM 827 O O . THR A 1 101 ? 10.409 -13.928 -15.392 1.00 94.62 101 THR A O 1
ATOM 830 N N . ASN A 1 102 ? 10.657 -11.725 -15.688 1.00 95.25 102 ASN A N 1
ATOM 831 C CA . ASN A 1 102 ? 9.272 -11.362 -15.443 1.00 95.25 102 ASN A CA 1
ATOM 832 C C . ASN A 1 102 ? 8.762 -10.524 -16.605 1.00 95.25 102 ASN A C 1
ATOM 834 O O . ASN A 1 102 ? 9.461 -9.643 -17.099 1.00 95.25 102 ASN A O 1
ATOM 838 N N . VAL A 1 103 ? 7.522 -10.771 -17.011 1.00 96.44 103 VAL A N 1
ATOM 839 C CA . VAL A 1 103 ? 6.872 -10.019 -18.082 1.00 96.44 103 VAL A CA 1
ATOM 840 C C . VAL A 1 103 ? 5.953 -8.985 -17.452 1.00 96.44 103 VAL A C 1
ATOM 842 O O . VAL A 1 103 ? 5.115 -9.307 -16.606 1.00 96.44 103 VAL A O 1
ATOM 845 N N . VAL A 1 104 ? 6.114 -7.732 -17.858 1.00 97.12 104 VAL A N 1
ATOM 846 C CA . VAL A 1 104 ? 5.294 -6.605 -17.413 1.00 97.12 104 VAL A CA 1
ATOM 847 C C . VAL A 1 104 ? 4.574 -6.027 -18.619 1.00 97.12 104 VAL A C 1
ATOM 849 O O . VAL A 1 104 ? 5.189 -5.753 -19.645 1.00 97.12 104 VAL A O 1
ATOM 852 N N . ASN A 1 105 ? 3.272 -5.801 -18.494 1.00 96.00 105 ASN A N 1
ATOM 853 C CA . ASN A 1 105 ? 2.480 -5.098 -19.493 1.00 96.00 105 ASN A CA 1
ATOM 854 C C . ASN A 1 105 ? 1.811 -3.894 -18.825 1.00 96.00 105 ASN A C 1
ATOM 856 O O . ASN A 1 105 ? 0.833 -4.046 -18.091 1.00 96.00 105 ASN A O 1
ATOM 860 N N . LEU A 1 106 ? 2.341 -2.696 -19.088 1.00 94.31 106 LEU A N 1
ATOM 861 C CA . LEU A 1 106 ? 1.856 -1.467 -18.453 1.00 94.31 106 LEU A CA 1
ATOM 862 C C . LEU A 1 106 ? 0.469 -1.059 -18.960 1.00 94.31 106 LEU A C 1
ATOM 864 O O . LEU A 1 106 ? -0.351 -0.594 -18.171 1.00 94.31 106 LEU A O 1
ATOM 868 N N . MET A 1 107 ? 0.176 -1.284 -20.245 1.00 92.75 107 MET A N 1
ATOM 869 C CA . MET A 1 107 ? -1.126 -0.953 -20.836 1.00 92.75 107 MET A CA 1
ATOM 870 C C . MET A 1 107 ? -2.233 -1.856 -20.285 1.00 92.75 107 MET A C 1
ATOM 872 O O . MET A 1 107 ? -3.303 -1.382 -19.919 1.00 92.75 107 MET A O 1
ATOM 876 N N . GLY A 1 108 ? -1.951 -3.157 -20.184 1.00 92.25 108 GLY A N 1
ATOM 877 C CA . GLY A 1 108 ? -2.873 -4.137 -19.608 1.00 92.25 108 GLY A CA 1
ATOM 878 C C . GLY A 1 108 ? -2.893 -4.159 -18.081 1.00 92.25 108 GLY A C 1
ATOM 879 O O . GLY A 1 108 ? -3.596 -4.988 -17.522 1.00 92.25 108 GLY A O 1
ATOM 880 N N . ARG A 1 109 ? -2.105 -3.303 -17.417 1.00 92.44 109 ARG A N 1
ATOM 881 C CA . ARG A 1 109 ? -1.923 -3.267 -15.959 1.00 92.44 109 ARG A CA 1
ATOM 882 C C . ARG A 1 109 ? -1.600 -4.622 -15.316 1.00 92.44 109 ARG A C 1
ATOM 884 O O . ARG A 1 109 ? -2.077 -4.916 -14.228 1.00 92.44 109 ARG A O 1
ATOM 891 N N . THR A 1 110 ? -0.776 -5.429 -15.986 1.00 94.94 110 THR A N 1
ATOM 892 C CA . THR A 1 110 ? -0.494 -6.814 -15.576 1.00 94.94 110 THR A CA 1
ATOM 893 C C . THR A 1 110 ? 0.991 -7.076 -15.368 1.00 94.94 110 THR A C 1
ATOM 895 O O . THR A 1 110 ? 1.857 -6.472 -16.014 1.00 94.94 110 THR A O 1
ATOM 898 N N . CYS A 1 111 ? 1.304 -7.991 -14.450 1.00 95.50 111 CYS A N 1
ATOM 899 C CA . CYS A 1 111 ? 2.666 -8.459 -14.225 1.00 95.50 111 CYS A CA 1
ATOM 900 C C . CYS A 1 111 ?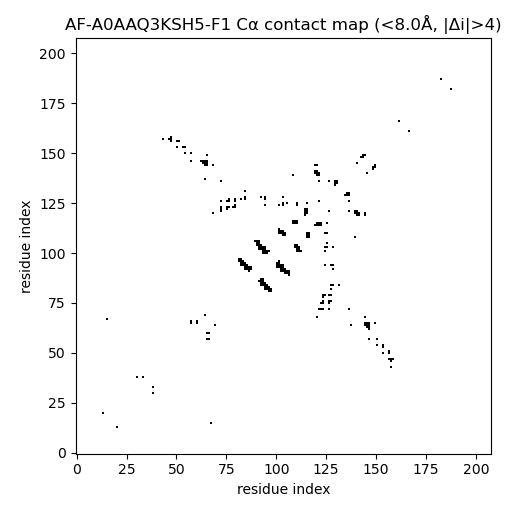 2.681 -9.969 -13.986 1.00 95.50 111 CYS A C 1
ATOM 902 O O . CYS A 1 111 ? 1.847 -10.498 -13.262 1.00 95.50 111 CYS A O 1
ATOM 904 N N . SER A 1 112 ? 3.685 -10.674 -14.509 1.00 95.69 112 SER A N 1
ATOM 905 C CA . SER A 1 112 ? 3.834 -12.120 -14.296 1.00 95.69 112 SER A CA 1
ATOM 906 C C . SER A 1 112 ? 3.921 -12.528 -12.819 1.00 95.69 112 SER A C 1
ATOM 908 O O . SER A 1 112 ? 3.599 -13.665 -12.489 1.00 95.69 112 SER A O 1
ATOM 910 N N . CYS A 1 113 ? 4.311 -11.619 -11.915 1.00 92.56 113 CYS A N 1
ATOM 911 C CA . CYS A 1 113 ? 4.299 -11.882 -10.474 1.00 92.56 113 CYS A CA 1
ATOM 912 C C . CYS A 1 113 ? 2.912 -11.756 -9.816 1.00 92.56 113 CYS A C 1
ATOM 914 O O . CYS A 1 113 ? 2.811 -11.971 -8.610 1.00 92.56 113 CYS A O 1
ATOM 916 N N . GLN A 1 114 ? 1.870 -11.373 -10.566 1.00 93.06 114 GLN A N 1
ATOM 917 C CA . GLN A 1 114 ? 0.462 -11.224 -10.155 1.00 93.06 114 GLN A CA 1
ATOM 918 C C . GLN A 1 114 ? 0.193 -10.214 -9.030 1.00 93.06 114 GLN A C 1
ATOM 920 O O . GLN A 1 114 ? -0.951 -9.934 -8.687 1.00 93.06 114 GLN A O 1
ATOM 925 N N . HIS A 1 115 ? 1.233 -9.610 -8.457 1.00 91.62 115 HIS A N 1
ATOM 926 C CA . HIS A 1 115 ? 1.080 -8.656 -7.367 1.00 91.62 115 HIS A CA 1
ATOM 927 C C . HIS A 1 115 ? 0.324 -7.399 -7.815 1.00 91.62 115 HIS A C 1
ATOM 929 O O . HIS A 1 115 ? -0.539 -6.900 -7.098 1.00 91.62 115 HIS A O 1
ATOM 935 N N . TRP A 1 116 ? 0.628 -6.884 -9.007 1.00 93.88 116 TRP A N 1
ATOM 936 C CA . TRP A 1 116 ? -0.055 -5.690 -9.499 1.00 93.88 116 TRP A CA 1
ATOM 937 C C . TRP A 1 116 ? -1.517 -5.977 -9.852 1.00 93.88 116 TRP A C 1
ATOM 939 O O . TRP A 1 116 ? -2.382 -5.177 -9.512 1.00 93.88 116 TRP A O 1
ATOM 949 N N . ASP A 1 117 ? -1.784 -7.152 -10.421 1.00 90.56 117 ASP A N 1
ATOM 950 C CA . ASP A 1 117 ? -3.125 -7.620 -10.777 1.00 90.56 117 ASP A CA 1
ATOM 951 C C . ASP A 1 117 ? -4.037 -7.774 -9.554 1.00 90.56 117 ASP A C 1
ATOM 953 O O . ASP A 1 117 ? -5.205 -7.398 -9.590 1.00 90.56 117 ASP A O 1
ATOM 957 N N . LEU A 1 118 ? -3.496 -8.305 -8.453 1.00 90.38 118 LEU A N 1
ATOM 958 C CA . LEU A 1 118 ? -4.261 -8.575 -7.235 1.00 90.38 118 LEU A CA 1
ATOM 959 C C . LEU A 1 118 ? -4.485 -7.330 -6.377 1.00 90.38 118 LEU A C 1
ATOM 961 O O . LEU A 1 118 ? -5.568 -7.142 -5.830 1.00 90.38 118 LEU A O 1
ATOM 965 N N . PHE A 1 119 ? -3.454 -6.499 -6.213 1.00 89.12 119 PHE A N 1
ATOM 966 C CA . PHE A 1 119 ? -3.493 -5.394 -5.252 1.00 89.12 119 PHE A CA 1
ATOM 967 C C . PHE A 1 119 ? -3.719 -4.027 -5.901 1.00 89.12 119 PHE A C 1
ATOM 969 O O . PHE A 1 119 ? -3.949 -3.053 -5.186 1.00 89.12 119 PHE A O 1
ATOM 976 N N . GLY A 1 120 ? -3.586 -3.907 -7.226 1.00 90.50 120 GLY A N 1
ATOM 977 C CA . GLY A 1 120 ? -3.630 -2.615 -7.919 1.00 90.50 120 GLY A CA 1
ATOM 978 C C . GLY A 1 120 ? -2.464 -1.681 -7.559 1.00 90.50 120 GLY A C 1
ATOM 979 O O . GLY A 1 120 ? -2.504 -0.484 -7.854 1.00 90.50 120 GLY A O 1
ATOM 980 N N . ILE A 1 121 ? -1.418 -2.210 -6.911 1.00 92.94 121 ILE A N 1
ATOM 981 C CA . ILE A 1 121 ? -0.219 -1.476 -6.490 1.00 92.94 121 ILE A CA 1
ATOM 982 C C . ILE A 1 121 ? 0.981 -1.961 -7.321 1.00 92.94 121 ILE A C 1
ATOM 984 O O . ILE A 1 121 ? 1.248 -3.166 -7.347 1.00 92.94 121 ILE A O 1
ATOM 988 N N . PRO A 1 122 ? 1.741 -1.055 -7.965 1.00 94.75 122 PRO A N 1
ATOM 989 C CA . PRO A 1 122 ? 2.934 -1.412 -8.722 1.00 94.75 122 PRO A CA 1
ATOM 990 C C . PRO A 1 122 ? 3.937 -2.226 -7.895 1.00 94.75 122 PRO A C 1
ATOM 992 O O . PRO A 1 122 ? 4.426 -1.792 -6.845 1.00 94.75 122 PRO A O 1
ATOM 995 N N . CYS A 1 123 ? 4.276 -3.415 -8.388 1.00 94.81 123 CYS A N 1
ATOM 996 C CA . CYS A 1 123 ? 5.332 -4.238 -7.813 1.00 94.81 123 CYS A CA 1
ATOM 997 C C . CYS A 1 123 ? 6.721 -3.713 -8.219 1.00 94.81 123 CYS A C 1
ATOM 999 O O . CYS A 1 123 ? 6.856 -2.829 -9.064 1.00 94.81 123 CYS A O 1
ATOM 1001 N N . LYS A 1 124 ? 7.785 -4.291 -7.653 1.00 95.25 124 LYS A N 1
ATOM 1002 C CA . LYS A 1 124 ? 9.175 -3.943 -7.999 1.00 95.25 124 LYS A CA 1
ATOM 1003 C C . LYS A 1 124 ? 9.484 -4.056 -9.504 1.00 95.25 124 LYS A C 1
ATOM 1005 O O . LYS A 1 124 ? 10.187 -3.198 -10.021 1.00 95.25 124 LYS A O 1
ATOM 1010 N N . HIS A 1 125 ? 8.922 -5.042 -10.212 1.00 95.56 125 HIS A N 1
ATOM 1011 C CA . HIS A 1 125 ? 9.121 -5.206 -11.663 1.00 95.56 125 HIS A CA 1
ATOM 1012 C C . HIS A 1 125 ? 8.413 -4.110 -12.466 1.00 95.56 125 HIS A C 1
ATOM 1014 O O . HIS A 1 125 ? 8.973 -3.541 -13.397 1.00 95.56 125 HIS A O 1
ATOM 1020 N N . VAL A 1 126 ? 7.193 -3.752 -12.066 1.00 96.38 126 VAL A N 1
ATOM 1021 C CA . VAL A 1 126 ? 6.439 -2.662 -12.699 1.00 96.38 126 VAL A CA 1
ATOM 1022 C C . VAL A 1 126 ? 7.144 -1.326 -12.464 1.00 96.38 126 VAL A C 1
ATOM 1024 O O . VAL A 1 126 ? 7.323 -0.549 -13.397 1.00 96.38 126 VAL A O 1
ATOM 1027 N N . ILE A 1 127 ? 7.629 -1.086 -11.243 1.00 96.62 127 ILE A N 1
ATOM 1028 C CA . ILE A 1 127 ? 8.373 0.131 -10.896 1.00 96.62 127 ILE A CA 1
ATOM 1029 C C . ILE A 1 127 ? 9.667 0.243 -11.709 1.00 96.62 127 ILE A C 1
ATOM 1031 O O . ILE A 1 127 ? 10.003 1.348 -12.126 1.00 96.62 127 ILE A O 1
ATOM 1035 N N . SER A 1 128 ? 10.367 -0.861 -12.003 1.00 96.19 128 SER A N 1
ATOM 1036 C CA . SER A 1 128 ? 11.542 -0.800 -12.883 1.00 96.19 128 SER A CA 1
ATOM 1037 C C . SER A 1 128 ? 11.190 -0.361 -14.307 1.00 96.19 128 SER A C 1
ATOM 1039 O O . SER A 1 128 ? 11.910 0.456 -14.875 1.00 96.19 128 SER A O 1
ATOM 1041 N N . CYS A 1 129 ? 10.062 -0.817 -14.862 1.00 95.81 129 CYS A N 1
ATOM 1042 C CA . CYS A 1 129 ? 9.593 -0.378 -16.182 1.00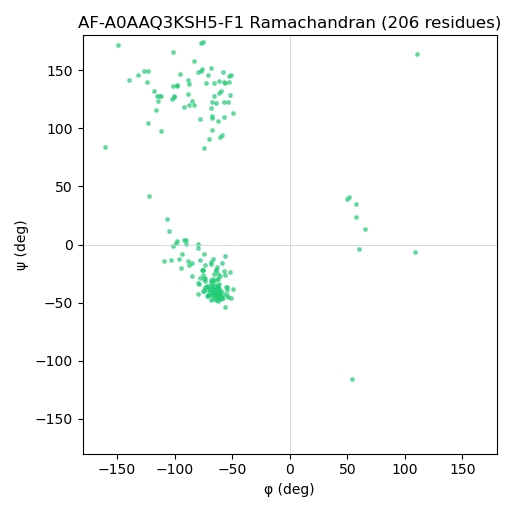 95.81 129 CYS A CA 1
ATOM 1043 C C . CYS A 1 129 ? 9.181 1.099 -16.185 1.00 95.81 129 CYS A C 1
ATOM 1045 O O . CYS A 1 129 ? 9.556 1.844 -17.085 1.00 95.81 129 CYS A O 1
ATOM 1047 N N . ILE A 1 130 ? 8.457 1.540 -15.154 1.00 95.75 130 ILE A N 1
ATOM 1048 C CA . ILE A 1 130 ? 8.044 2.944 -14.996 1.00 95.75 130 ILE A CA 1
ATOM 1049 C C . ILE A 1 130 ? 9.273 3.852 -14.859 1.00 95.75 130 ILE A C 1
ATOM 1051 O O . ILE A 1 130 ? 9.356 4.897 -15.501 1.00 95.75 130 ILE A O 1
ATOM 1055 N N . SER A 1 131 ? 10.265 3.426 -14.070 1.00 94.88 131 SER A N 1
ATOM 1056 C CA . SER A 1 131 ? 11.527 4.152 -13.916 1.00 94.88 131 SER A CA 1
ATOM 1057 C C . SER A 1 131 ? 12.308 4.230 -15.228 1.00 94.88 131 SER A C 1
ATOM 1059 O O . SER A 1 131 ? 12.956 5.244 -15.477 1.00 94.88 131 SER A O 1
ATOM 1061 N N . TRP A 1 132 ? 12.252 3.189 -16.065 1.00 94.00 132 TRP A N 1
ATOM 1062 C CA . TRP A 1 132 ? 12.859 3.191 -17.397 1.00 94.00 132 TRP A CA 1
ATOM 1063 C C . TRP A 1 132 ? 12.178 4.212 -18.324 1.00 94.00 132 TRP A C 1
ATOM 1065 O O . TRP A 1 132 ? 12.863 4.949 -19.030 1.00 94.00 132 TRP A O 1
ATOM 1075 N N . LEU A 1 133 ? 10.846 4.327 -18.249 1.00 93.38 133 LEU A N 1
ATOM 1076 C CA . LEU A 1 133 ? 10.053 5.333 -18.971 1.00 93.38 133 LEU A CA 1
ATOM 1077 C C . LEU A 1 133 ? 10.163 6.756 -18.393 1.00 93.38 133 LEU A C 1
ATOM 1079 O O . LEU A 1 133 ? 9.696 7.700 -19.023 1.00 93.38 133 LEU A O 1
ATOM 1083 N N . LYS A 1 134 ? 10.801 6.926 -17.225 1.00 93.31 134 LYS A N 1
ATOM 1084 C CA . LYS A 1 134 ? 10.890 8.196 -16.476 1.00 93.31 134 LYS A CA 1
ATOM 1085 C C . LYS A 1 134 ? 9.523 8.789 -16.120 1.00 93.31 134 LYS A C 1
ATOM 1087 O O . LYS A 1 134 ? 9.357 10.007 -16.087 1.00 93.31 134 LYS A O 1
ATOM 1092 N N . GLU A 1 135 ? 8.556 7.926 -15.836 1.00 93.81 135 GLU A N 1
ATOM 1093 C CA . GLU A 1 135 ? 7.214 8.330 -15.429 1.00 93.81 135 GLU A CA 1
ATOM 1094 C C . GLU A 1 135 ? 7.010 8.215 -13.915 1.00 93.81 135 GLU A C 1
ATOM 1096 O O . GLU A 1 135 ? 7.783 7.584 -13.191 1.00 93.81 135 GLU A O 1
ATOM 1101 N N . GLU A 1 136 ? 5.935 8.829 -13.422 1.00 91.56 136 GLU A N 1
ATOM 1102 C CA . GLU A 1 136 ? 5.600 8.811 -12.003 1.00 91.56 136 GLU A CA 1
ATOM 1103 C C . GLU A 1 136 ? 4.814 7.541 -11.631 1.00 91.56 136 GLU A C 1
ATOM 1105 O O . GLU A 1 136 ? 3.706 7.327 -12.137 1.00 91.56 136 GLU A O 1
ATOM 1110 N N . PRO A 1 137 ? 5.282 6.726 -10.662 1.00 91.19 137 PRO A N 1
ATOM 1111 C CA . PRO A 1 137 ? 4.598 5.490 -10.269 1.00 91.19 137 PRO A CA 1
ATOM 1112 C C . PRO A 1 137 ? 3.200 5.734 -9.692 1.00 91.19 137 PRO A C 1
ATOM 1114 O O . PRO A 1 137 ? 2.360 4.838 -9.700 1.00 91.19 137 PRO A O 1
ATOM 1117 N N . ASN A 1 138 ? 2.921 6.959 -9.238 1.00 90.00 138 ASN A N 1
ATOM 1118 C CA . ASN A 1 138 ? 1.621 7.374 -8.716 1.00 90.00 138 ASN A CA 1
ATOM 1119 C C . ASN A 1 138 ? 0.488 7.253 -9.746 1.00 90.00 138 ASN A C 1
ATOM 1121 O O . ASN A 1 138 ? -0.665 7.073 -9.357 1.00 90.00 138 ASN A O 1
ATOM 1125 N N . GLN A 1 139 ? 0.803 7.347 -11.041 1.00 90.31 139 GLN A N 1
ATOM 1126 C CA . GLN A 1 139 ? -0.178 7.266 -12.129 1.00 90.31 139 GLN A CA 1
ATOM 1127 C C . GLN A 1 139 ? -0.667 5.828 -12.374 1.00 90.31 139 GLN A C 1
ATOM 1129 O O . GLN A 1 139 ? -1.764 5.614 -12.891 1.00 90.31 139 GLN A O 1
ATOM 1134 N N . TYR A 1 140 ? 0.127 4.845 -11.947 1.00 91.06 140 TYR A N 1
ATOM 1135 C CA . TYR A 1 140 ? -0.097 3.414 -12.158 1.00 91.06 140 TYR A CA 1
ATOM 1136 C C . TYR A 1 140 ? -0.751 2.710 -10.963 1.00 91.06 140 TYR A C 1
ATOM 1138 O O . TYR A 1 140 ? -0.943 1.493 -10.978 1.00 91.06 140 TYR A O 1
ATOM 1146 N N . ILE A 1 141 ? -1.088 3.469 -9.921 1.00 91.94 141 ILE A N 1
ATOM 1147 C CA . ILE A 1 141 ? -1.785 2.978 -8.733 1.00 91.94 141 ILE A CA 1
ATOM 1148 C C . ILE A 1 141 ? -3.288 3.060 -8.964 1.00 91.94 141 ILE A C 1
ATOM 1150 O O . ILE A 1 141 ? -3.798 4.027 -9.539 1.00 91.94 141 ILE A O 1
ATOM 1154 N N . ASP A 1 142 ? -4.004 2.054 -8.480 1.00 90.38 142 ASP A N 1
ATOM 1155 C CA . ASP A 1 142 ? -5.453 2.031 -8.565 1.00 90.38 142 ASP A CA 1
ATOM 1156 C C . ASP A 1 142 ? -6.130 3.100 -7.685 1.00 90.38 142 ASP A C 1
ATOM 1158 O O . ASP A 1 142 ? -5.623 3.515 -6.639 1.00 90.38 142 ASP A O 1
ATOM 1162 N N . ASN A 1 143 ? -7.313 3.553 -8.097 1.00 87.94 143 ASN A N 1
ATOM 1163 C CA . ASN A 1 143 ? -8.035 4.636 -7.431 1.00 87.94 143 ASN A CA 1
ATOM 1164 C C . ASN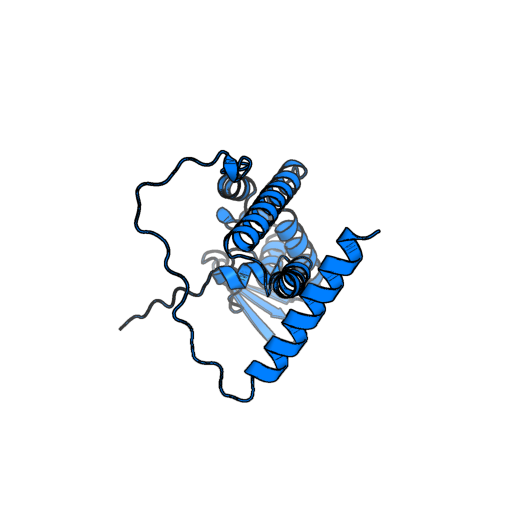 A 1 143 ? -8.428 4.286 -5.988 1.00 87.94 143 ASN A C 1
ATOM 1166 O O . ASN A 1 143 ? -8.447 5.177 -5.140 1.00 87.94 143 ASN A O 1
ATOM 1170 N N . TYR A 1 144 ? -8.665 3.007 -5.682 1.00 86.50 144 TYR A N 1
ATOM 1171 C CA . TYR A 1 144 ? -8.991 2.545 -4.326 1.00 86.50 144 TYR A CA 1
ATOM 1172 C C . TYR A 1 144 ? -7.853 2.751 -3.318 1.00 86.50 144 TYR A C 1
ATOM 1174 O O . TYR A 1 144 ? -8.092 2.843 -2.118 1.00 86.50 144 TYR A O 1
ATOM 1182 N N . SER A 1 145 ? -6.616 2.867 -3.803 1.00 84.00 145 SER A N 1
ATOM 1183 C CA . SER A 1 145 ? -5.420 3.099 -2.987 1.00 84.00 145 SER A CA 1
ATOM 1184 C C . SER A 1 145 ? -5.100 4.587 -2.775 1.00 84.00 145 SER A C 1
ATOM 1186 O O . SER A 1 145 ? -4.103 4.932 -2.130 1.00 84.00 145 SER A O 1
ATOM 1188 N N . LYS A 1 146 ? -5.915 5.491 -3.333 1.00 88.00 146 LYS A N 1
ATOM 1189 C CA . LYS A 1 146 ? -5.754 6.941 -3.176 1.00 88.00 146 LYS A CA 1
ATOM 1190 C C . LYS A 1 146 ? -6.371 7.430 -1.870 1.00 88.00 146 LYS A C 1
ATOM 1192 O O . LYS A 1 146 ? -7.287 6.821 -1.318 1.00 88.00 146 LYS A O 1
ATOM 1197 N N . ARG A 1 147 ? -5.888 8.589 -1.416 1.00 88.38 147 ARG A N 1
ATOM 1198 C CA . ARG A 1 147 ? -6.342 9.251 -0.186 1.00 88.38 147 ARG A CA 1
ATOM 1199 C C . ARG A 1 147 ? -7.862 9.396 -0.117 1.00 88.38 147 ARG A C 1
ATOM 1201 O O . ARG A 1 147 ? -8.452 9.064 0.905 1.00 88.38 147 ARG A O 1
ATOM 1208 N N . ASP A 1 148 ? -8.486 9.847 -1.199 1.00 87.94 148 ASP A N 1
ATOM 1209 C CA . ASP A 1 148 ? -9.920 10.155 -1.214 1.00 87.94 148 ASP A CA 1
ATOM 1210 C C . ASP A 1 148 ? -10.784 8.904 -1.042 1.00 87.94 148 ASP A C 1
ATOM 1212 O O . ASP A 1 148 ? -11.759 8.919 -0.293 1.00 87.94 148 ASP A O 1
ATOM 1216 N N . ALA A 1 149 ? -10.409 7.801 -1.696 1.00 89.00 149 ALA A N 1
ATOM 1217 C CA . ALA A 1 149 ? -11.089 6.521 -1.528 1.00 89.00 149 ALA A CA 1
ATOM 1218 C C . ALA A 1 149 ? -10.920 5.995 -0.097 1.00 89.00 149 ALA A C 1
ATOM 1220 O O . ALA A 1 149 ? -11.883 5.530 0.505 1.00 89.00 149 ALA A O 1
ATOM 1221 N N . TYR A 1 150 ? -9.724 6.140 0.481 1.00 88.00 150 TYR A N 1
ATOM 1222 C CA . TYR A 1 150 ? -9.471 5.748 1.865 1.00 88.00 150 TYR A CA 1
ATOM 1223 C C . TYR A 1 150 ? -10.318 6.554 2.857 1.00 88.00 150 TYR A C 1
ATOM 1225 O O . TYR A 1 150 ? -10.936 5.977 3.747 1.00 88.00 150 TYR A O 1
ATOM 1233 N N . LEU A 1 151 ? -10.382 7.880 2.702 1.00 88.19 151 LEU A N 1
ATOM 1234 C CA . LEU A 1 151 ? -11.186 8.740 3.574 1.00 88.19 151 LEU A CA 1
ATOM 1235 C C . LEU A 1 151 ? -12.673 8.392 3.504 1.00 88.19 151 LEU A C 1
ATOM 1237 O O . LEU A 1 151 ? -13.310 8.333 4.550 1.00 88.19 151 LEU A O 1
ATOM 1241 N N . LYS A 1 152 ? -13.197 8.091 2.310 1.00 89.00 152 LYS A N 1
ATOM 1242 C CA . LYS A 1 152 ? -14.578 7.615 2.134 1.00 89.00 152 LYS A CA 1
ATOM 1243 C C . LYS A 1 152 ? -14.832 6.298 2.868 1.00 89.00 152 LYS A C 1
ATOM 1245 O O . LYS A 1 152 ? -15.855 6.150 3.525 1.00 89.00 152 LYS A O 1
ATOM 1250 N N . THR A 1 153 ? -13.889 5.356 2.819 1.00 87.94 153 THR A N 1
ATOM 1251 C CA . THR A 1 153 ? -14.016 4.067 3.524 1.00 87.94 153 THR A CA 1
ATOM 1252 C C . THR A 1 153 ? -14.116 4.231 5.044 1.00 87.94 153 THR A C 1
ATOM 1254 O O . THR A 1 153 ? -14.827 3.469 5.693 1.00 87.94 153 THR A O 1
ATOM 1257 N N . TYR A 1 154 ? -13.440 5.232 5.616 1.00 86.00 154 TYR A N 1
ATOM 1258 C CA . TYR A 1 154 ? -13.444 5.525 7.058 1.00 86.00 154 TYR A CA 1
ATOM 1259 C C . TYR A 1 154 ? -14.267 6.775 7.420 1.00 86.00 154 TYR A C 1
ATOM 1261 O O . TYR A 1 154 ? -14.050 7.397 8.465 1.00 86.00 154 TYR A O 1
ATOM 1269 N N . GLU A 1 155 ? -15.202 7.169 6.555 1.00 85.56 155 GLU A N 1
ATOM 1270 C CA . GLU A 1 155 ? -16.059 8.332 6.782 1.00 85.56 155 GLU A CA 1
ATOM 1271 C C . GLU A 1 155 ? -17.084 8.058 7.889 1.00 85.56 155 GLU A C 1
ATOM 1273 O O . GLU A 1 155 ? -17.270 8.886 8.786 1.00 85.56 155 GLU A O 1
ATOM 1278 N N . LEU A 1 156 ? -17.696 6.870 7.850 1.00 83.88 156 LEU A N 1
ATOM 1279 C CA . LEU A 1 156 ? -18.687 6.413 8.819 1.00 83.88 156 LEU A CA 1
ATOM 1280 C C . LEU A 1 156 ? -18.001 5.958 10.110 1.00 83.88 156 LEU A C 1
ATOM 1282 O O . LEU A 1 156 ? -17.367 4.904 10.164 1.00 83.88 156 LEU A O 1
ATOM 1286 N N . LEU A 1 157 ? -18.152 6.761 11.160 1.00 81.00 157 LEU A N 1
ATOM 1287 C CA . LEU A 1 157 ? -17.630 6.455 12.486 1.00 81.00 157 LEU A CA 1
ATOM 1288 C C . LEU A 1 157 ? -18.635 5.626 13.286 1.00 81.00 157 LEU A C 1
ATOM 1290 O O . LEU A 1 157 ? -19.834 5.912 13.307 1.00 81.00 157 LEU A O 1
ATOM 1294 N N . LEU A 1 158 ? -18.122 4.627 14.000 1.00 84.88 158 LEU A N 1
ATOM 1295 C CA . LEU A 1 158 ? -18.885 3.933 15.029 1.00 84.88 158 LEU A CA 1
ATOM 1296 C C . LEU A 1 158 ? -19.179 4.904 16.179 1.00 84.88 158 LEU A C 1
ATOM 1298 O O . LEU A 1 158 ? -18.270 5.541 16.712 1.00 84.88 158 LEU A O 1
ATOM 1302 N N . GLN A 1 159 ? -20.451 5.014 16.555 1.00 85.12 159 GLN A N 1
ATOM 1303 C CA . GLN A 1 159 ? -20.870 5.917 17.621 1.00 85.12 159 GLN A CA 1
ATOM 1304 C C . GLN A 1 159 ? -20.591 5.321 19.013 1.00 85.12 159 GLN A C 1
ATOM 1306 O O . GLN A 1 159 ? -20.645 4.094 19.195 1.00 85.12 159 GLN A O 1
ATOM 1311 N N . PRO A 1 160 ? -20.301 6.172 20.015 1.00 86.38 160 PRO A N 1
ATOM 1312 C CA . PRO A 1 160 ? -20.259 5.746 21.405 1.00 86.38 160 PRO A CA 1
ATOM 1313 C C . PRO A 1 160 ? -21.634 5.226 21.848 1.00 86.38 160 PRO A C 1
ATOM 1315 O O . PRO A 1 160 ? -22.663 5.789 21.486 1.00 86.38 160 PRO A O 1
ATOM 1318 N N . LEU A 1 161 ? -21.641 4.155 22.643 1.00 84.81 161 LEU A N 1
ATOM 1319 C CA . LEU A 1 161 ? -22.843 3.663 23.314 1.00 84.81 161 LEU A CA 1
ATOM 1320 C C . LEU A 1 161 ? -22.913 4.228 24.732 1.00 84.81 161 LEU A C 1
ATOM 1322 O O . LEU A 1 161 ? -21.884 4.427 25.381 1.00 84.81 161 LEU A O 1
ATOM 1326 N N . THR A 1 162 ? -24.133 4.478 25.201 1.00 79.56 162 THR A N 1
ATOM 1327 C CA . THR A 1 162 ? -24.403 4.884 26.583 1.00 79.56 162 THR A CA 1
ATOM 1328 C C . THR A 1 162 ? -24.280 3.698 27.541 1.00 79.56 162 THR A C 1
ATOM 1330 O O . THR A 1 162 ? -24.078 2.559 27.118 1.00 79.56 162 THR A O 1
ATOM 1333 N N . VAL A 1 163 ? -24.383 3.956 28.849 1.00 78.62 163 VAL A N 1
ATOM 1334 C CA . VAL A 1 163 ? -24.346 2.910 29.884 1.00 78.62 163 VAL A CA 1
ATOM 1335 C C . VAL A 1 163 ? -25.443 1.876 29.619 1.00 78.62 163 VAL A C 1
ATOM 1337 O O . VAL A 1 163 ? -26.558 2.244 29.252 1.00 78.62 163 VAL A O 1
ATOM 1340 N N . LYS A 1 164 ? -25.131 0.593 29.823 1.00 77.00 164 LYS A N 1
ATOM 1341 C CA . LYS A 1 164 ? -26.023 -0.546 29.557 1.00 77.00 164 LYS A CA 1
ATOM 1342 C C . LYS A 1 164 ? -27.425 -0.378 30.153 1.00 77.00 164 LYS A C 1
ATOM 1344 O O . LYS A 1 164 ? -28.407 -0.707 29.498 1.00 77.00 164 LYS A O 1
ATOM 1349 N N . ASP A 1 165 ? -27.510 0.203 31.345 1.00 79.12 165 ASP A N 1
ATOM 1350 C CA . ASP A 1 165 ? -28.765 0.410 32.081 1.00 79.12 165 ASP A CA 1
ATOM 1351 C C . ASP A 1 165 ? -29.696 1.443 31.422 1.00 79.12 165 ASP A C 1
ATOM 1353 O O . ASP A 1 165 ? -30.876 1.519 31.742 1.00 79.12 165 ASP A O 1
ATOM 1357 N N . THR A 1 166 ? -29.172 2.237 30.484 1.00 83.00 166 THR A N 1
ATOM 1358 C CA . THR A 1 166 ? -29.930 3.251 29.733 1.00 83.00 166 THR A CA 1
ATOM 1359 C C . THR A 1 166 ? -30.364 2.773 28.350 1.00 83.00 166 THR A C 1
ATOM 1361 O O . THR A 1 166 ? -30.942 3.546 27.585 1.00 83.00 166 THR A O 1
ATOM 1364 N N . TRP A 1 167 ? -30.051 1.527 27.983 1.00 84.00 167 TRP A N 1
ATOM 1365 C CA . TRP A 1 167 ? -30.389 1.009 26.662 1.00 84.00 167 TRP A CA 1
ATOM 1366 C C . TRP A 1 167 ? -31.896 0.749 26.543 1.00 84.00 167 TRP A C 1
ATOM 1368 O O . TRP A 1 167 ? -32.506 0.233 27.480 1.00 84.00 167 TRP A O 1
ATOM 1378 N N . PRO A 1 168 ? -32.517 1.085 25.398 1.00 82.56 168 PRO A N 1
ATOM 1379 C CA . PRO A 1 168 ? -33.938 0.847 25.195 1.00 82.56 168 PRO A CA 1
ATOM 1380 C C . PRO A 1 168 ? -34.236 -0.654 25.175 1.00 82.56 168 PRO A C 1
ATOM 1382 O O . PRO A 1 168 ? -33.516 -1.436 24.549 1.00 82.56 168 PRO A O 1
ATOM 1385 N N . GLU A 1 169 ? -35.333 -1.056 25.815 1.00 81.94 169 GLU A N 1
ATOM 1386 C CA . GLU A 1 169 ? -35.806 -2.436 25.744 1.00 81.94 169 GLU A CA 1
ATOM 1387 C C . GLU A 1 169 ? -36.213 -2.787 24.309 1.00 81.94 169 GLU A C 1
ATOM 1389 O O . GLU A 1 169 ? -37.080 -2.156 23.696 1.00 81.94 169 GLU A O 1
ATOM 1394 N N . VAL A 1 170 ? -35.579 -3.821 23.760 1.00 82.50 170 VAL A N 1
ATOM 1395 C CA . VAL A 1 170 ? -35.868 -4.296 22.409 1.00 82.50 170 VAL A CA 1
ATOM 1396 C C . VAL A 1 170 ? -37.008 -5.307 22.471 1.00 82.50 170 VAL A C 1
ATOM 1398 O O . VAL A 1 170 ? -36.881 -6.366 23.084 1.00 82.50 170 VAL A O 1
ATOM 1401 N N . LYS A 1 171 ? -38.115 -5.016 21.778 1.00 80.00 171 LYS A N 1
ATOM 1402 C CA . LYS A 1 171 ? -39.207 -5.975 21.553 1.00 80.00 171 LYS A CA 1
ATOM 1403 C C . LYS A 1 171 ? -38.770 -7.003 20.504 1.00 80.00 171 LYS A C 1
ATOM 1405 O O . LYS A 1 171 ? -39.044 -6.843 19.318 1.00 80.00 171 LYS A O 1
ATOM 1410 N N . GLY A 1 172 ? -38.048 -8.032 20.935 1.00 77.75 172 GLY A N 1
ATOM 1411 C CA . GLY A 1 172 ? -37.548 -9.112 20.084 1.00 77.75 172 GLY A CA 1
ATOM 1412 C C . GLY A 1 172 ? -37.451 -10.441 20.838 1.00 77.75 172 GLY A C 1
ATOM 1413 O O . GLY A 1 172 ? -37.647 -10.471 22.053 1.00 77.75 172 GLY A O 1
ATOM 1414 N N . PRO A 1 173 ? -37.178 -11.557 20.140 1.00 79.50 173 PRO A N 1
ATOM 1415 C CA . PRO A 1 173 ? -37.001 -12.848 20.793 1.00 79.50 173 PRO A CA 1
ATOM 1416 C C . PRO A 1 173 ? -35.834 -12.787 21.784 1.00 79.50 173 PRO A C 1
ATOM 1418 O O . PRO A 1 173 ? -34.745 -12.316 21.447 1.00 79.50 173 PRO A O 1
ATOM 1421 N N . HIS A 1 174 ? -36.056 -13.281 23.003 1.00 76.19 174 HIS A N 1
ATOM 1422 C CA . HIS A 1 174 ? -34.995 -13.381 23.999 1.00 76.19 174 HIS A CA 1
ATOM 1423 C C . HIS A 1 174 ? -33.888 -14.307 23.493 1.00 76.19 174 HIS A C 1
ATOM 1425 O O . HIS A 1 174 ? -34.145 -15.431 23.054 1.00 76.19 174 HIS A O 1
ATOM 1431 N N . VAL A 1 175 ? -32.643 -13.835 23.575 1.00 76.19 175 VAL A N 1
ATOM 1432 C CA . VAL A 1 175 ? -31.471 -14.653 23.263 1.00 76.19 175 VAL A CA 1
ATOM 1433 C C . VAL A 1 175 ? -31.369 -15.740 24.329 1.00 76.19 175 VAL A C 1
ATOM 1435 O O . VAL A 1 175 ? -31.064 -15.461 25.487 1.00 76.19 175 VAL A O 1
ATOM 1438 N N . LEU A 1 176 ? -31.660 -16.982 23.943 1.00 77.31 176 LEU A N 1
ATOM 1439 C CA . LEU A 1 176 ? -31.503 -18.131 24.826 1.00 77.31 176 LEU A CA 1
ATOM 1440 C C . LEU A 1 176 ? -30.010 -18.422 25.041 1.00 77.31 176 LEU A C 1
ATOM 1442 O O . LEU A 1 176 ? -29.211 -18.239 24.115 1.00 77.31 176 LEU A O 1
ATOM 1446 N N . PRO A 1 177 ? -29.613 -18.894 26.236 1.00 71.19 177 PRO A N 1
ATOM 1447 C CA . PRO A 1 177 ? -28.247 -19.340 26.453 1.00 71.19 177 PRO A CA 1
ATOM 1448 C C . PRO A 1 177 ? -27.899 -20.468 25.468 1.00 71.19 177 PRO A C 1
ATOM 1450 O O . PRO A 1 177 ? -28.781 -21.251 25.092 1.00 71.19 177 PRO A O 1
ATOM 1453 N N . PRO A 1 178 ? -26.625 -20.586 25.048 1.00 71.50 178 PRO A N 1
ATOM 1454 C CA . PRO A 1 178 ? -26.193 -21.696 24.212 1.00 71.50 178 PRO A CA 1
ATOM 1455 C C . PRO A 1 178 ? -26.598 -23.029 24.857 1.00 71.50 178 PRO A C 1
ATOM 1457 O O . PRO A 1 178 ? -26.473 -23.167 26.078 1.00 71.50 178 PRO A O 1
ATOM 1460 N N . PRO A 1 179 ? -27.056 -24.025 24.077 1.00 75.12 179 PRO A N 1
ATOM 1461 C CA . PRO A 1 179 ? -27.398 -25.326 24.630 1.00 75.12 179 PRO A CA 1
ATOM 1462 C C . PRO A 1 179 ? -26.179 -25.899 25.354 1.00 75.12 179 PRO A C 1
ATOM 1464 O O . PRO A 1 179 ? -25.103 -26.046 24.766 1.00 75.12 179 PRO A O 1
ATOM 1467 N N . VAL A 1 180 ? -26.349 -26.202 26.643 1.00 67.25 180 VAL A N 1
ATOM 1468 C CA . VAL A 1 180 ? -25.282 -26.737 27.488 1.00 67.25 180 VAL A CA 1
ATOM 1469 C C . VAL A 1 180 ? -24.853 -28.082 26.910 1.00 67.25 180 VAL A C 1
ATOM 1471 O O . VAL A 1 180 ? -25.557 -29.088 27.025 1.00 67.25 180 VAL A O 1
ATOM 1474 N N . ARG A 1 181 ? -23.682 -28.121 26.270 1.00 58.25 181 ARG A N 1
ATOM 1475 C CA . ARG A 1 181 ? -23.032 -29.392 25.949 1.00 58.25 181 ARG A CA 1
ATOM 1476 C C . ARG A 1 181 ? -22.610 -29.997 27.281 1.00 58.25 181 ARG A C 1
ATOM 1478 O O . ARG A 1 181 ? -21.893 -29.353 28.039 1.00 58.25 181 ARG A O 1
ATOM 1485 N N . ARG A 1 182 ? -23.060 -31.216 27.595 1.00 54.53 182 ARG A N 1
ATOM 1486 C CA . ARG A 1 182 ? -22.554 -31.926 28.777 1.00 54.53 182 ARG A CA 1
ATOM 1487 C C . ARG A 1 182 ? -21.037 -32.048 28.627 1.00 54.53 182 ARG A C 1
ATOM 1489 O O . ARG A 1 182 ? -20.579 -32.798 27.769 1.00 54.53 182 ARG A O 1
ATOM 1496 N N . CYS A 1 183 ? -20.280 -31.318 29.449 1.00 48.50 183 CYS A N 1
ATOM 1497 C CA . CYS A 1 183 ? -18.852 -31.556 29.615 1.00 48.50 183 CYS A CA 1
ATOM 1498 C C . CYS A 1 183 ? -18.664 -33.043 29.921 1.00 48.50 183 CYS A C 1
ATOM 1500 O O . CYS A 1 183 ? -19.338 -33.596 30.803 1.00 48.50 183 CYS A O 1
ATOM 1502 N N . SER A 1 184 ? -17.778 -33.695 29.166 1.00 52.12 184 SER A N 1
ATOM 1503 C CA . SER A 1 184 ? -17.331 -35.046 29.498 1.00 52.12 184 SER A CA 1
ATOM 1504 C C . SER A 1 184 ? -16.844 -35.049 30.954 1.00 52.12 184 SER A C 1
ATOM 1506 O O . SER A 1 184 ? -16.318 -34.046 31.435 1.00 52.12 184 SER A O 1
ATOM 1508 N N . VAL A 1 185 ? -17.061 -36.145 31.687 1.00 54.28 185 VAL A N 1
ATOM 1509 C CA . VAL A 1 185 ? -16.859 -36.228 33.152 1.00 54.28 185 VAL A CA 1
ATOM 1510 C C . VAL A 1 185 ? -15.461 -35.747 33.602 1.00 54.28 185 VAL A C 1
ATOM 1512 O O . VAL A 1 185 ? -15.309 -35.272 34.723 1.00 54.28 185 VAL A O 1
ATOM 1515 N N . GLY A 1 186 ? -14.457 -35.779 32.717 1.00 54.59 186 GLY A N 1
ATOM 1516 C CA . GLY A 1 186 ? -13.108 -35.264 32.975 1.00 54.59 186 GLY A CA 1
ATOM 1517 C C . GLY A 1 186 ? -12.940 -33.735 32.948 1.00 54.59 186 GLY A C 1
ATOM 1518 O O . GLY A 1 186 ? -11.994 -33.237 33.551 1.00 54.59 186 GLY A O 1
ATOM 1519 N N . GLN A 1 187 ? -13.827 -32.974 32.296 1.00 51.75 187 GLN A N 1
ATOM 1520 C CA . GLN A 1 187 ? -13.734 -31.504 32.214 1.00 51.75 187 GLN A CA 1
ATOM 1521 C C . GLN A 1 187 ? -14.364 -30.783 33.415 1.00 51.75 187 GLN A C 1
ATOM 1523 O O . GLN A 1 187 ? -13.885 -29.713 33.784 1.00 51.75 187 GLN A O 1
ATOM 1528 N N . ARG A 1 188 ? -15.355 -31.395 34.084 1.00 47.31 188 ARG A N 1
ATOM 1529 C CA . ARG A 1 188 ? -16.021 -30.792 35.258 1.00 47.31 188 ARG A CA 1
ATOM 1530 C C . ARG A 1 188 ? -15.062 -30.507 36.409 1.00 47.31 188 ARG A C 1
ATOM 1532 O O . ARG A 1 188 ? -15.129 -29.436 36.990 1.00 47.31 188 ARG A O 1
ATOM 1539 N N . LYS A 1 189 ? -14.117 -31.414 36.681 1.00 52.19 189 LYS A N 1
ATOM 1540 C CA . LYS A 1 189 ? -13.180 -31.261 37.808 1.00 52.19 189 LYS A CA 1
ATOM 1541 C C . LYS A 1 189 ? -12.285 -30.023 37.677 1.00 52.19 189 LYS A C 1
ATOM 1543 O O . LYS A 1 189 ? -12.009 -29.369 38.673 1.00 52.19 189 LYS A O 1
ATOM 1548 N N . LYS A 1 190 ? -11.867 -29.679 36.451 1.00 52.03 190 LYS A N 1
ATOM 1549 C CA . LYS A 1 190 ? -11.050 -28.480 36.195 1.00 52.03 190 LYS A CA 1
ATOM 1550 C C . LYS A 1 190 ? -11.873 -27.197 36.281 1.00 52.03 190 LYS A C 1
ATOM 1552 O O . LYS A 1 190 ? -11.385 -26.204 36.808 1.00 52.03 190 LYS A O 1
ATOM 1557 N N . GLU A 1 191 ? -13.102 -27.205 35.769 1.00 53.44 191 GLU A N 1
ATOM 1558 C CA . GLU A 1 191 ? -13.990 -26.036 35.822 1.00 53.44 191 GLU A CA 1
ATOM 1559 C C . GLU A 1 191 ? -14.454 -25.741 37.259 1.00 53.44 191 GLU A C 1
ATOM 1561 O O . GLU A 1 191 ? -14.464 -24.579 37.657 1.00 53.44 191 GLU A O 1
ATOM 1566 N N . GLU A 1 192 ? -14.730 -26.770 38.069 1.00 55.38 192 GLU A N 1
ATOM 1567 C CA . GLU A 1 192 ? -15.068 -26.637 39.496 1.00 55.38 192 GLU A CA 1
ATOM 1568 C C . GLU A 1 192 ? -13.902 -26.058 40.316 1.00 55.38 192 GLU A C 1
ATOM 1570 O O . GLU A 1 192 ? -14.107 -25.129 41.096 1.00 55.38 192 GLU A O 1
ATOM 1575 N N . GLU A 1 193 ? -12.667 -26.522 40.086 1.00 54.69 193 GLU A N 1
ATOM 1576 C CA . GLU A 1 193 ? -11.462 -25.945 40.709 1.00 54.69 193 GLU A CA 1
ATOM 1577 C C . GLU A 1 193 ? -11.229 -24.485 40.305 1.00 54.69 193 GLU A C 1
ATOM 1579 O O . GLU A 1 193 ? -10.790 -23.674 41.119 1.00 54.69 193 GLU A O 1
ATOM 1584 N N . THR A 1 194 ? -11.508 -24.140 39.046 1.00 57.25 194 THR A N 1
ATOM 1585 C CA . THR A 1 194 ? -11.288 -22.779 38.534 1.00 57.25 194 THR A CA 1
ATOM 1586 C C . THR A 1 194 ? -12.359 -21.816 39.055 1.00 57.25 194 THR A C 1
ATOM 1588 O O . THR A 1 194 ? -12.037 -20.702 39.456 1.00 57.25 194 THR A O 1
ATOM 1591 N N . CYS A 1 195 ? -13.617 -22.263 39.126 1.00 42.22 195 CYS A N 1
ATOM 1592 C CA . CYS A 1 195 ? -14.729 -21.495 39.686 1.00 42.22 195 CYS A CA 1
ATOM 1593 C C . CYS A 1 195 ? -14.545 -21.241 41.190 1.00 42.22 195 CYS A C 1
ATOM 1595 O O . CYS A 1 195 ? -14.704 -20.110 41.640 1.00 42.22 195 CYS A O 1
ATOM 1597 N N . MET A 1 196 ? -14.116 -22.252 41.960 1.00 55.19 196 MET A N 1
ATOM 1598 C CA . MET A 1 196 ? -13.802 -22.067 43.383 1.00 55.19 196 MET A CA 1
ATOM 1599 C C . MET A 1 196 ? -12.671 -21.059 43.604 1.00 55.19 196 MET A C 1
ATOM 1601 O O . MET A 1 196 ? -12.774 -20.233 44.504 1.00 55.19 196 MET A O 1
ATOM 1605 N N . LYS A 1 197 ? -11.625 -21.065 42.767 1.00 58.84 197 LYS A N 1
ATOM 1606 C CA . LYS A 1 197 ? -10.543 -20.072 42.865 1.00 58.84 197 LYS A CA 1
ATOM 1607 C C . LYS A 1 197 ? -11.031 -18.649 42.606 1.00 58.84 197 LYS A C 1
ATOM 1609 O O . LYS A 1 197 ? -10.672 -17.757 43.359 1.00 58.84 197 LYS A O 1
ATOM 1614 N N . MET A 1 198 ? -11.887 -18.455 41.601 1.00 51.00 198 MET A N 1
ATOM 1615 C CA . MET A 1 198 ? -12.441 -17.135 41.278 1.00 51.00 198 MET A CA 1
ATOM 1616 C C . MET A 1 198 ? -13.394 -16.593 42.349 1.00 51.00 198 MET A C 1
ATOM 1618 O O . MET A 1 198 ? -13.441 -15.385 42.550 1.00 51.00 198 MET A O 1
ATOM 1622 N N . ILE A 1 199 ? -14.158 -17.461 43.023 1.00 63.59 199 ILE A N 1
ATOM 1623 C CA . ILE A 1 199 ? -15.036 -17.054 44.132 1.00 63.59 199 ILE A CA 1
ATOM 1624 C C . ILE A 1 199 ? -14.185 -16.621 45.330 1.00 63.59 199 ILE A C 1
ATOM 1626 O O . ILE A 1 199 ? -14.367 -15.520 45.833 1.00 63.59 199 ILE A O 1
ATOM 1630 N N . VAL A 1 200 ? -13.180 -17.423 45.698 1.00 62.75 200 VAL A N 1
ATOM 1631 C CA . VAL A 1 200 ? -12.269 -17.105 46.810 1.00 62.75 200 VAL A CA 1
ATOM 1632 C C . VAL A 1 200 ? -11.479 -15.813 46.555 1.00 62.75 200 VAL A C 1
ATOM 1634 O O . VAL A 1 200 ? -11.297 -15.026 47.477 1.00 62.75 200 VAL A O 1
ATOM 1637 N N . GLU A 1 201 ? -11.037 -15.553 45.320 1.00 60.59 201 GLU A N 1
ATOM 1638 C CA . GLU A 1 201 ? -10.362 -14.294 44.955 1.00 60.59 201 GLU A CA 1
ATOM 1639 C C . GLU A 1 201 ? -11.295 -13.077 44.997 1.00 60.59 201 GLU A C 1
ATOM 1641 O O . GLU A 1 201 ? -10.845 -11.978 45.316 1.00 60.59 201 GLU A O 1
ATOM 1646 N N . ARG A 1 202 ? -12.585 -13.256 44.686 1.00 50.97 202 ARG A N 1
ATOM 1647 C CA . ARG A 1 202 ? -13.572 -12.175 44.764 1.00 50.97 202 ARG A CA 1
ATOM 1648 C C . ARG A 1 202 ? -13.888 -11.817 46.213 1.00 50.97 202 ARG A C 1
ATOM 1650 O O . ARG A 1 202 ? -13.889 -10.638 46.545 1.00 50.97 202 ARG A O 1
ATOM 1657 N N . ASP A 1 203 ? -14.075 -12.824 47.061 1.00 54.41 203 ASP A N 1
ATOM 1658 C CA . ASP A 1 203 ? -14.375 -12.634 48.482 1.00 54.41 203 ASP A CA 1
ATOM 1659 C C . ASP A 1 203 ? -13.194 -11.959 49.215 1.00 54.41 203 ASP A C 1
ATOM 1661 O O . ASP A 1 203 ? -13.398 -11.074 50.040 1.00 54.41 203 ASP A O 1
ATOM 1665 N N . TYR A 1 204 ? -11.946 -12.270 48.834 1.00 52.41 204 TYR A N 1
ATOM 1666 C CA . TYR A 1 204 ? -10.746 -11.617 49.385 1.00 52.41 204 TYR A CA 1
ATOM 1667 C C . TYR A 1 204 ? -10.617 -10.128 49.022 1.00 52.41 204 TYR A C 1
ATOM 1669 O O . TYR A 1 204 ? -10.008 -9.368 49.771 1.00 52.41 204 TYR A O 1
ATOM 1677 N N . LEU A 1 205 ? -11.144 -9.713 47.865 1.00 52.97 205 LEU A N 1
ATOM 1678 C CA . LEU A 1 205 ? -11.107 -8.320 47.400 1.00 52.97 205 LEU A CA 1
ATOM 1679 C C . LEU A 1 205 ? -12.261 -7.476 47.961 1.00 52.97 205 LEU A C 1
ATOM 1681 O O . LEU A 1 205 ? -12.199 -6.252 47.889 1.00 52.97 205 LEU A O 1
ATOM 1685 N N . GLU A 1 206 ? -13.307 -8.111 48.493 1.00 47.94 206 GLU A N 1
ATOM 1686 C CA . GLU A 1 206 ? -14.443 -7.438 49.136 1.00 47.94 206 GLU A CA 1
ATOM 1687 C C . GLU A 1 206 ? -14.204 -7.194 50.647 1.00 47.94 206 GLU A C 1
ATOM 1689 O O . GLU A 1 206 ? -14.899 -6.373 51.244 1.00 47.94 206 GLU A O 1
ATOM 1694 N N . GLU A 1 207 ? -13.196 -7.838 51.258 1.00 47.72 207 GLU A N 1
ATOM 1695 C CA . GLU A 1 207 ? -12.848 -7.715 52.690 1.00 47.72 207 GLU A CA 1
ATOM 1696 C C . GLU A 1 207 ? -11.634 -6.800 53.003 1.00 47.72 207 GLU A C 1
ATOM 1698 O O . GLU A 1 207 ? -11.312 -6.604 54.178 1.00 47.72 207 GLU A O 1
ATOM 1703 N N . THR A 1 208 ? -10.976 -6.205 51.998 1.00 43.34 208 THR A N 1
ATOM 1704 C CA . THR A 1 208 ? -9.835 -5.263 52.156 1.00 43.34 208 THR A CA 1
ATOM 1705 C C . THR A 1 208 ? -10.151 -3.864 51.654 1.00 43.34 208 THR A C 1
ATOM 1707 O O . THR A 1 208 ? -9.779 -2.890 52.346 1.00 43.34 208 THR A O 1
#

Secondary structure (DSSP, 8-state):
--------THHHHHTT-TTTHHHHHHHHHHTTTS-HHHHHHHHHHHHHHHHHHHHHHHHH--SSB-HHHHHHHHHHHHHGGGEEEEEEETTEEEEEETTEEEEEETTTTEETTSHHHHHSS--HHHHHHHHHHT--GGGGS-GGGBHHHHHHHT-SPPPPP--GGGSPPP-S---PPPP-----HHHHHHHHHHHHHHHHHHHHHH--

Radius of gyration: 26.12 Å; Cα contacts (8 Å, |Δi|>4): 159; chains: 1; bounding box: 59×52×80 Å